Protein AF-A0A7K1FWX5-F1 (afdb_monomer_lite)

Sequence (328 aa):
MKTIYKTIYMLTLTTIFSQNTSAQTPVVKGIEHIGITVPDMKTALPFFKDILGFTPVTEIGPFELDDAWREKYKIHSGAQVEKIISLRAGDGANIELFEYKSPKGNKEVPYGDDLGWNHTAFYTDDINNSVKYLKSKGITVLSDPNISTAGPTAGESWVYFLAPWGAQFELVSYPNGKAYEKENPKTKLWSPKLAGESFAITSATKVMATTEVEKLLQLHLATWGEKNVEKRTKNFKLIYTEDVNIVDPFFILNGTADLNPFIDDLQKKHPGFKFSLAKPIETHNNIARLFWQFGPESKPDTITGQDVFAIENNKIKSLYIFIDGLKK

Foldseek 3Di:
DDDDDDDDDDDDDPPDPPPPPPPPPPPDPDAAEAEDEDQDCVQVVCCCCVLQPKAWDDKDDFDADDPVRCVVVVNDPPKTWHMWIWIHRFQDHIYIYTYIDHPDDDLDQDDPPDPPQDAEEDEDADPQVSVVSCVVVVWAWPDPWDAQCDDQFHQKIKTWTARPSGRIYMYIHRLPDTNVVVVVDPDDDDDCNCRVVPPDLDPPFPKDDPVLVQVLVVLVQVLLQDPDLVVNVVNLVQAADQQAWEADPVDIDGGCPCVSVVSNVVCVVAPQKGKDFPDDWDDDSQKIKTKIFIHHPVCRNPKIWMKIFRDGPSHTRYIYIGTPPDDD

Radius of gyration: 31.42 Å; chains: 1; bounding box: 60×113×79 Å

pLDDT: mean 89.47, std 16.32, range [30.62, 98.75]

Structure (mmCIF, N/CA/C/O backbone):
data_AF-A0A7K1FWX5-F1
#
_entry.id   AF-A0A7K1FWX5-F1
#
loop_
_atom_site.group_PDB
_atom_site.id
_atom_site.type_symbol
_atom_site.label_atom_id
_atom_site.label_alt_id
_atom_site.label_comp_id
_atom_site.label_asym_id
_atom_site.label_entity_id
_atom_site.label_seq_id
_atom_site.pdbx_PDB_ins_code
_atom_site.Cartn_x
_atom_site.Cartn_y
_atom_site.Cartn_z
_atom_site.occupancy
_atom_site.B_iso_or_equiv
_atom_site.auth_seq_id
_atom_site.auth_comp_id
_atom_site.auth_asym_id
_atom_site.auth_atom_id
_atom_site.pdbx_PDB_model_num
ATOM 1 N N . MET A 1 1 ? -4.957 95.197 2.044 1.00 33.69 1 MET A N 1
ATOM 2 C CA . MET A 1 1 ? -6.310 94.605 1.943 1.00 33.69 1 MET A CA 1
ATOM 3 C C . MET A 1 1 ? -6.160 93.092 1.856 1.00 33.69 1 MET A C 1
ATOM 5 O O . MET A 1 1 ? -5.423 92.684 0.979 1.00 33.69 1 MET A O 1
ATOM 9 N N . LYS A 1 2 ? -6.810 92.335 2.768 1.00 33.25 2 LYS A N 1
ATOM 10 C CA . LYS A 1 2 ? -7.435 90.996 2.577 1.00 33.25 2 LYS A CA 1
ATOM 11 C C . LYS A 1 2 ? -6.622 89.938 1.772 1.00 33.25 2 LYS A C 1
ATOM 13 O O . LYS A 1 2 ? -6.363 90.160 0.606 1.00 33.25 2 LYS A O 1
ATOM 18 N N . THR A 1 3 ? -6.236 88.743 2.242 1.00 34.22 3 THR A N 1
ATOM 19 C CA . THR A 1 3 ? -6.970 87.733 3.033 1.00 34.22 3 THR A CA 1
ATOM 20 C C . THR A 1 3 ? -6.084 86.474 3.223 1.00 34.22 3 THR A C 1
ATOM 22 O O . THR A 1 3 ? -5.472 86.023 2.266 1.00 34.22 3 THR A O 1
ATOM 25 N N . ILE A 1 4 ? -6.018 85.959 4.462 1.00 43.38 4 ILE A N 1
ATOM 26 C CA . ILE A 1 4 ? -6.138 84.554 4.950 1.00 43.38 4 ILE A CA 1
ATOM 27 C C . ILE A 1 4 ? -5.855 83.413 3.947 1.00 43.38 4 ILE A C 1
ATOM 29 O O . ILE A 1 4 ? -6.526 83.389 2.934 1.00 43.38 4 ILE A O 1
ATOM 33 N N . TYR A 1 5 ? -5.047 82.395 4.313 1.00 31.73 5 TYR A N 1
ATOM 34 C CA . TYR A 1 5 ? -5.454 80.966 4.292 1.00 31.73 5 TYR A CA 1
ATOM 35 C C . TYR A 1 5 ? -4.601 80.084 5.227 1.00 31.73 5 TYR A C 1
ATOM 37 O O . TYR A 1 5 ? -3.377 80.157 5.264 1.00 31.73 5 TYR A O 1
ATOM 45 N N . LYS A 1 6 ? -5.327 79.276 6.013 1.00 36.06 6 LYS A N 1
ATOM 46 C CA . LYS A 1 6 ? -4.891 78.245 6.964 1.00 36.06 6 LYS A CA 1
ATOM 47 C C . LYS A 1 6 ? -4.256 77.052 6.241 1.00 36.06 6 LYS A C 1
ATOM 49 O O . LYS A 1 6 ? -4.833 76.542 5.287 1.00 36.06 6 LYS A O 1
ATOM 54 N N . THR A 1 7 ? -3.162 76.539 6.791 1.00 33.81 7 THR A N 1
ATOM 55 C CA . THR A 1 7 ? -2.582 75.236 6.446 1.00 33.81 7 THR A CA 1
ATOM 56 C C . THR A 1 7 ? -3.396 74.114 7.099 1.00 33.81 7 THR A C 1
ATOM 58 O O . THR A 1 7 ? -3.482 74.046 8.323 1.00 33.81 7 THR A O 1
ATOM 61 N N . ILE A 1 8 ? -3.980 73.225 6.294 1.00 34.16 8 ILE A N 1
ATOM 62 C CA . ILE A 1 8 ? -4.505 71.920 6.720 1.00 34.16 8 ILE A CA 1
ATOM 63 C C . ILE A 1 8 ? -3.737 70.868 5.919 1.00 34.16 8 ILE A C 1
ATOM 65 O O . ILE A 1 8 ? -3.819 70.839 4.694 1.00 34.16 8 ILE A O 1
ATOM 69 N N . TYR A 1 9 ? -2.969 70.027 6.611 1.00 33.09 9 TYR A N 1
ATOM 70 C CA . TYR A 1 9 ? -2.368 68.827 6.032 1.00 33.09 9 TYR A CA 1
ATOM 71 C C . TYR A 1 9 ? -3.466 67.772 5.863 1.00 33.09 9 TYR A C 1
ATOM 73 O O . TYR A 1 9 ? -3.998 67.267 6.850 1.00 33.09 9 TYR A O 1
ATOM 81 N N . MET A 1 10 ? -3.812 67.445 4.618 1.00 31.19 10 MET A N 1
ATOM 82 C CA . MET A 1 10 ? -4.669 66.310 4.284 1.00 31.19 10 MET A CA 1
ATOM 83 C C . MET A 1 10 ? -3.763 65.160 3.836 1.00 31.19 10 MET A C 1
ATOM 85 O O . MET A 1 10 ? -3.221 65.172 2.734 1.00 31.19 10 MET A O 1
ATOM 89 N N . LEU A 1 11 ? -3.549 64.199 4.734 1.00 30.62 11 LEU A N 1
ATOM 90 C CA . LEU A 1 11 ? -2.829 62.962 4.453 1.00 30.62 11 LEU A CA 1
ATOM 91 C C . LEU A 1 11 ? -3.766 62.047 3.643 1.00 30.62 11 LEU A C 1
ATOM 93 O O . LEU A 1 11 ? -4.709 61.480 4.193 1.00 30.62 11 LEU A O 1
ATOM 97 N N . THR A 1 12 ? -3.556 61.929 2.334 1.00 37.53 12 THR A N 1
ATOM 98 C CA . THR A 1 12 ? -4.250 60.935 1.507 1.00 37.53 12 THR A CA 1
ATOM 99 C C . THR A 1 12 ? -3.578 59.579 1.692 1.00 37.53 12 THR A C 1
ATOM 101 O O . THR A 1 12 ? -2.492 59.321 1.181 1.00 37.53 12 THR A O 1
ATOM 104 N N . LEU A 1 13 ? -4.224 58.709 2.468 1.00 35.81 13 LEU A N 1
ATOM 105 C CA . LEU A 1 13 ? -3.837 57.313 2.619 1.00 35.81 13 LEU A CA 1
ATOM 106 C C . LEU A 1 13 ? -4.262 56.554 1.352 1.00 35.81 13 LEU A C 1
ATOM 108 O O . LEU A 1 13 ? -5.422 56.177 1.202 1.00 35.81 13 LEU A O 1
ATOM 112 N N . THR A 1 14 ? -3.339 56.368 0.412 1.00 42.59 14 THR A N 1
ATOM 113 C CA . THR A 1 14 ? -3.568 55.544 -0.780 1.00 42.59 14 THR A CA 1
ATOM 114 C C . THR A 1 14 ? -3.498 54.072 -0.375 1.00 42.59 14 THR A C 1
ATOM 116 O O . THR A 1 14 ? -2.416 53.505 -0.229 1.00 42.59 14 THR A O 1
ATOM 119 N N . THR A 1 15 ? -4.644 53.433 -0.154 1.00 46.03 15 THR A N 1
ATOM 120 C CA . THR A 1 15 ? -4.731 51.978 -0.004 1.00 46.03 15 THR A CA 1
ATOM 121 C C . THR A 1 15 ? -4.465 51.317 -1.354 1.00 46.03 15 THR A C 1
ATOM 123 O O . THR A 1 15 ? -5.334 51.236 -2.219 1.00 46.03 15 THR A O 1
ATOM 126 N N . ILE A 1 16 ? -3.236 50.841 -1.547 1.00 52.22 16 ILE A N 1
ATOM 127 C CA . ILE A 1 16 ? -2.896 49.937 -2.644 1.00 52.22 16 ILE A CA 1
ATOM 128 C C . ILE A 1 16 ? -3.531 48.583 -2.306 1.00 52.22 16 ILE A C 1
ATOM 130 O O . ILE A 1 16 ? -3.030 47.848 -1.457 1.00 52.22 16 ILE A O 1
ATOM 134 N N . PHE A 1 17 ? -4.652 48.248 -2.946 1.00 50.41 17 PHE A N 1
ATOM 135 C CA . PHE A 1 17 ? -5.112 46.864 -2.991 1.00 50.41 17 PHE A CA 1
ATOM 136 C C . PHE A 1 17 ? -4.129 46.082 -3.866 1.00 50.41 17 PHE A C 1
ATOM 138 O O . PHE A 1 17 ? -4.237 46.096 -5.091 1.00 50.41 17 PHE A O 1
ATOM 145 N N . SER A 1 18 ? -3.166 45.396 -3.246 1.00 51.00 18 SER A N 1
ATOM 146 C CA . SER A 1 18 ? -2.470 44.298 -3.916 1.00 51.00 18 SER A CA 1
ATOM 147 C C . SER A 1 18 ? -3.507 43.226 -4.222 1.00 51.00 18 SER A C 1
ATOM 149 O O . SER A 1 18 ? -3.881 42.437 -3.355 1.00 51.00 18 SER A O 1
ATOM 151 N N . GLN A 1 19 ? -4.004 43.203 -5.458 1.00 50.53 19 GLN A N 1
ATOM 152 C CA . GLN A 1 19 ? -4.610 41.995 -5.987 1.00 50.53 19 GLN A CA 1
ATOM 153 C C . GLN A 1 19 ? -3.490 40.960 -6.046 1.00 50.53 19 GLN A C 1
ATOM 155 O O . GLN A 1 19 ? -2.654 40.983 -6.945 1.00 50.53 19 GLN A O 1
ATOM 160 N N . ASN A 1 20 ? -3.445 40.079 -5.048 1.00 49.91 20 ASN A N 1
ATOM 161 C CA . ASN A 1 20 ? -2.694 38.840 -5.143 1.00 49.91 20 ASN A CA 1
ATOM 162 C C . ASN A 1 20 ? -3.330 38.034 -6.277 1.00 49.91 20 ASN A C 1
ATOM 164 O O . ASN A 1 20 ? -4.231 37.228 -6.053 1.00 49.91 20 ASN A O 1
ATOM 168 N N . THR A 1 21 ? -2.882 38.262 -7.509 1.00 54.28 21 THR A N 1
ATOM 169 C CA . THR A 1 21 ? -3.052 37.305 -8.593 1.00 54.28 21 THR A CA 1
ATOM 170 C C . THR A 1 21 ? -2.218 36.091 -8.210 1.00 54.28 21 THR A C 1
ATOM 172 O O . THR A 1 21 ? -1.056 35.971 -8.593 1.00 54.28 21 THR A O 1
ATOM 175 N N . SER A 1 22 ? -2.782 35.213 -7.377 1.00 60.91 22 SER A N 1
ATOM 176 C CA . SER A 1 22 ? -2.262 33.862 -7.237 1.00 60.91 22 SER A CA 1
ATOM 177 C C . SER A 1 22 ? -2.296 33.276 -8.636 1.00 60.91 22 SER A C 1
ATOM 179 O O . SER A 1 22 ? -3.379 33.086 -9.192 1.00 60.91 22 SER A O 1
ATOM 181 N N . ALA A 1 23 ? -1.123 33.046 -9.222 1.00 58.19 23 ALA A N 1
ATOM 182 C CA . ALA A 1 23 ? -1.024 32.285 -10.452 1.00 58.19 23 ALA A CA 1
ATOM 183 C C . ALA A 1 23 ? -1.851 31.005 -10.273 1.00 58.19 23 ALA A C 1
ATOM 185 O O . ALA A 1 23 ? -1.761 30.338 -9.238 1.00 58.19 23 ALA A O 1
ATOM 186 N N . GLN A 1 24 ? -2.725 30.730 -11.237 1.00 68.00 24 GLN A N 1
ATOM 187 C CA . GLN A 1 24 ? -3.582 29.558 -11.224 1.00 68.00 24 GLN A CA 1
ATOM 188 C C . GLN A 1 24 ? -2.663 28.347 -11.401 1.00 68.00 24 GLN A C 1
ATOM 190 O O . GLN A 1 24 ? -2.254 28.013 -12.511 1.00 68.00 24 GLN A O 1
ATOM 195 N N . THR A 1 25 ? -2.225 27.757 -10.293 1.00 73.62 25 THR A N 1
ATOM 196 C CA . THR A 1 25 ? -1.421 26.544 -10.338 1.00 73.62 25 THR A CA 1
ATOM 197 C C . THR A 1 25 ? -2.297 25.418 -10.876 1.00 73.62 25 THR A C 1
ATOM 199 O O . THR A 1 25 ? -3.489 25.355 -10.550 1.00 73.62 25 THR A O 1
ATOM 202 N N . PRO A 1 26 ? -1.752 24.524 -11.720 1.00 77.00 26 PRO A N 1
ATOM 203 C CA . PRO A 1 26 ? -2.491 23.334 -12.098 1.00 77.00 26 PRO A CA 1
ATOM 204 C C . PRO A 1 26 ? -2.895 22.595 -10.820 1.00 77.00 26 PRO A C 1
ATOM 206 O O . PRO A 1 26 ? -2.073 22.375 -9.927 1.00 77.00 26 PRO A O 1
ATOM 209 N N . VAL A 1 27 ? -4.175 22.231 -10.712 1.00 87.88 27 VAL A N 1
ATOM 210 C CA . VAL A 1 27 ? -4.681 21.457 -9.574 1.00 87.88 27 VAL A CA 1
ATOM 211 C C . VAL A 1 27 ? -4.245 20.003 -9.761 1.00 87.88 27 VAL A C 1
ATOM 213 O O . VAL A 1 27 ? -5.007 19.165 -10.239 1.00 87.88 27 VAL A O 1
ATOM 216 N N . VAL A 1 28 ? -2.991 19.711 -9.415 1.00 89.12 28 VAL A N 1
ATOM 217 C CA . VAL A 1 28 ? -2.420 18.360 -9.461 1.00 89.12 28 VAL A CA 1
ATOM 218 C C . VAL A 1 28 ? -2.988 17.532 -8.309 1.00 89.12 28 VAL A C 1
ATOM 220 O O . VAL A 1 28 ? -2.965 17.960 -7.155 1.00 89.12 28 VAL A O 1
ATOM 223 N N . LYS A 1 29 ? -3.523 16.346 -8.624 1.00 89.00 29 LYS A N 1
ATOM 224 C CA . LYS A 1 29 ? -4.136 15.432 -7.643 1.00 89.00 29 LYS A CA 1
ATOM 225 C C . LYS A 1 29 ? -3.201 14.322 -7.160 1.00 89.00 29 LYS A C 1
ATOM 227 O O . LYS A 1 29 ? -3.447 13.762 -6.099 1.00 89.00 29 LYS A O 1
ATOM 232 N N . GLY A 1 30 ? -2.146 14.023 -7.913 1.00 90.44 30 GLY A N 1
ATOM 233 C CA . GLY A 1 30 ? -1.188 12.965 -7.606 1.00 90.44 30 GLY A CA 1
ATOM 234 C C . GLY A 1 30 ? -0.405 12.542 -8.845 1.00 90.44 30 GLY A C 1
ATOM 235 O O . GLY A 1 30 ? -0.562 13.137 -9.913 1.00 90.44 30 GLY A O 1
ATOM 236 N N . ILE A 1 31 ? 0.425 11.514 -8.685 1.00 93.06 31 ILE A N 1
ATOM 237 C CA . ILE A 1 31 ? 1.087 10.824 -9.797 1.00 93.06 31 ILE A CA 1
ATOM 238 C C . ILE A 1 31 ? 0.068 9.869 -10.421 1.00 93.06 31 ILE A C 1
ATOM 240 O O . ILE A 1 31 ? -0.531 9.070 -9.706 1.00 93.06 31 ILE A O 1
ATOM 244 N N . GLU A 1 32 ? -0.134 9.959 -11.735 1.00 94.25 32 GLU A N 1
ATOM 245 C CA . GLU A 1 32 ? -1.035 9.054 -12.459 1.00 94.25 32 GLU A CA 1
ATOM 246 C C . GLU A 1 32 ? -0.268 7.836 -12.991 1.00 94.25 32 GLU A C 1
ATOM 248 O O . GLU A 1 32 ? -0.589 6.701 -12.636 1.00 94.25 32 GLU A O 1
ATOM 253 N N . HIS A 1 33 ? 0.818 8.070 -13.730 1.00 96.69 33 HIS A N 1
ATOM 254 C CA . HIS A 1 33 ? 1.710 7.020 -14.210 1.00 96.69 33 HIS A CA 1
ATOM 255 C C . HIS A 1 33 ? 3.178 7.461 -14.249 1.00 96.69 33 HIS A C 1
ATOM 257 O O . HIS A 1 33 ? 3.496 8.650 -14.166 1.00 96.69 33 HIS A O 1
ATOM 263 N N . ILE A 1 34 ? 4.069 6.482 -14.417 1.00 96.69 34 ILE A N 1
ATOM 264 C CA . ILE A 1 34 ? 5.481 6.671 -14.763 1.00 96.69 34 ILE A CA 1
ATOM 265 C C . ILE A 1 34 ? 5.740 5.983 -16.106 1.00 96.69 34 ILE A C 1
ATOM 267 O O . ILE A 1 34 ? 5.523 4.778 -16.238 1.00 96.69 34 ILE A O 1
ATOM 271 N N . GLY A 1 35 ? 6.197 6.752 -17.096 1.00 96.88 35 GLY A N 1
ATOM 272 C CA . GLY A 1 35 ? 6.566 6.245 -18.419 1.00 96.88 35 GLY A CA 1
ATOM 273 C C . GLY A 1 35 ? 8.007 5.732 -18.458 1.00 96.88 35 GLY A C 1
ATOM 274 O O . GLY A 1 35 ? 8.924 6.429 -18.025 1.00 96.88 35 GLY A O 1
ATOM 275 N N . ILE A 1 36 ? 8.221 4.529 -18.993 1.00 96.62 36 ILE A N 1
ATOM 276 C CA . ILE A 1 36 ? 9.526 3.865 -19.068 1.00 96.62 36 ILE A CA 1
ATOM 277 C C . ILE A 1 36 ? 9.752 3.345 -20.488 1.00 96.62 36 ILE A C 1
ATOM 279 O O . ILE A 1 36 ? 9.006 2.503 -20.985 1.00 96.62 36 ILE A O 1
ATOM 283 N N . THR A 1 37 ? 10.824 3.805 -21.133 1.00 95.88 37 THR A N 1
ATOM 284 C CA . THR A 1 37 ? 11.279 3.210 -22.398 1.00 95.88 37 THR A CA 1
ATOM 285 C C . THR A 1 37 ? 12.013 1.902 -22.115 1.00 95.88 37 THR A C 1
ATOM 287 O O . THR A 1 37 ? 12.921 1.860 -21.285 1.00 95.88 37 THR A O 1
ATOM 290 N N . VAL A 1 38 ? 11.631 0.837 -22.816 1.00 96.69 38 VAL A N 1
ATOM 291 C CA . VAL A 1 38 ? 12.166 -0.520 -22.646 1.00 96.69 38 VAL A CA 1
ATOM 292 C C . VAL A 1 38 ? 12.812 -1.015 -23.945 1.00 96.69 38 VAL A C 1
ATOM 294 O O . VAL A 1 38 ? 12.497 -0.497 -25.020 1.00 96.69 38 VAL A O 1
ATOM 297 N N . PRO A 1 39 ? 13.742 -1.989 -23.892 1.00 95.50 39 PRO A N 1
ATOM 298 C CA . PRO A 1 39 ? 14.369 -2.503 -25.109 1.00 95.50 39 PRO A CA 1
ATOM 299 C C . PRO A 1 39 ? 13.370 -3.203 -26.032 1.00 95.50 39 PRO A C 1
ATOM 301 O O . PRO A 1 39 ? 13.443 -2.979 -27.239 1.00 95.50 39 PRO A O 1
ATOM 304 N N . ASP A 1 40 ? 12.481 -4.014 -25.447 1.00 96.19 40 ASP A N 1
ATOM 305 C CA . ASP A 1 40 ? 11.425 -4.779 -26.104 1.00 96.19 40 ASP A CA 1
ATOM 306 C C . ASP A 1 40 ? 10.392 -5.285 -25.073 1.00 96.19 40 ASP A C 1
ATOM 308 O O . ASP A 1 40 ? 10.724 -5.554 -23.910 1.00 96.19 40 ASP A O 1
ATOM 312 N N . MET A 1 41 ? 9.130 -5.448 -25.482 1.00 97.94 41 MET A N 1
ATOM 313 C CA . MET A 1 41 ? 8.055 -5.938 -24.608 1.00 97.94 41 MET A CA 1
ATOM 314 C C . MET A 1 41 ? 8.190 -7.423 -24.279 1.00 97.94 41 MET A C 1
ATOM 316 O O . MET A 1 41 ? 7.674 -7.864 -23.252 1.00 97.94 41 MET A O 1
ATOM 320 N N . LYS A 1 42 ? 8.903 -8.203 -25.103 1.00 97.50 42 LYS A N 1
ATOM 321 C CA . LYS A 1 42 ? 9.152 -9.629 -24.842 1.00 97.50 42 LYS A CA 1
ATOM 322 C C . LYS A 1 42 ? 9.978 -9.825 -23.565 1.00 97.50 42 LYS A C 1
ATOM 324 O O . LYS A 1 42 ? 9.762 -10.802 -22.854 1.00 97.50 42 LYS A O 1
ATOM 329 N N . THR A 1 43 ? 10.873 -8.893 -23.262 1.00 97.25 43 THR A N 1
ATOM 330 C CA . THR A 1 43 ? 11.708 -8.878 -22.058 1.00 97.25 43 THR A CA 1
ATOM 331 C C . THR A 1 43 ? 11.040 -8.103 -20.924 1.00 97.25 43 THR A C 1
ATOM 333 O O . THR A 1 43 ? 11.030 -8.564 -19.782 1.00 97.25 43 THR A O 1
ATOM 336 N N . ALA A 1 44 ? 10.461 -6.936 -21.217 1.00 98.31 44 ALA A N 1
ATOM 337 C CA . ALA A 1 44 ? 9.928 -6.055 -20.183 1.00 98.31 44 ALA A CA 1
ATOM 338 C C . ALA A 1 44 ? 8.622 -6.553 -19.560 1.00 98.31 44 ALA A C 1
ATOM 340 O O . ALA A 1 44 ? 8.461 -6.488 -18.339 1.00 98.31 44 ALA A O 1
ATOM 341 N N . LEU A 1 45 ? 7.695 -7.074 -20.368 1.00 98.31 45 LEU A N 1
ATOM 342 C CA . LEU A 1 45 ? 6.376 -7.456 -19.875 1.00 98.31 45 LEU A CA 1
ATOM 343 C C . LEU A 1 45 ? 6.445 -8.594 -18.841 1.00 98.31 45 LEU A C 1
ATOM 345 O O . LEU A 1 45 ? 5.841 -8.427 -17.782 1.00 98.31 45 LEU A O 1
ATOM 349 N N . PRO A 1 46 ? 7.209 -9.691 -19.047 1.00 98.50 46 PRO A N 1
ATOM 350 C CA . PRO A 1 46 ? 7.368 -10.722 -18.019 1.00 98.50 46 PRO A CA 1
ATOM 351 C C . PRO A 1 46 ? 8.024 -10.207 -16.734 1.00 98.50 46 PRO A C 1
ATOM 353 O O . PRO A 1 46 ? 7.669 -10.640 -15.642 1.00 98.50 46 PRO A O 1
ATOM 356 N N . PHE A 1 47 ? 8.951 -9.248 -16.831 1.00 98.69 47 PHE A N 1
ATOM 357 C CA . PHE A 1 47 ? 9.567 -8.650 -15.646 1.00 98.69 47 PHE A CA 1
ATOM 358 C C . PHE A 1 47 ? 8.536 -7.909 -14.783 1.00 98.69 47 PHE A C 1
ATOM 360 O O . PHE A 1 47 ? 8.397 -8.198 -13.595 1.00 98.69 47 PHE A O 1
ATOM 367 N N . PHE A 1 48 ? 7.752 -7.003 -15.364 1.00 98.50 48 PHE A N 1
ATOM 368 C CA . PHE A 1 48 ? 6.752 -6.274 -14.580 1.00 98.50 48 PHE A CA 1
ATOM 369 C C . PHE A 1 48 ? 5.574 -7.157 -14.157 1.00 98.50 48 PHE A C 1
ATOM 371 O O . PHE A 1 48 ? 5.121 -7.079 -13.018 1.00 98.50 48 PHE A O 1
ATOM 378 N N . LYS A 1 49 ? 5.087 -8.022 -15.048 1.00 98.00 49 LYS A N 1
ATOM 379 C CA . LYS A 1 49 ? 3.912 -8.854 -14.788 1.00 98.00 49 LYS A CA 1
ATOM 380 C C . LYS A 1 49 ? 4.222 -10.046 -13.891 1.00 98.00 49 LYS A C 1
ATOM 382 O O . LYS A 1 49 ? 3.581 -10.225 -12.863 1.00 98.00 49 LYS A O 1
ATOM 387 N N . ASP A 1 50 ? 5.185 -10.874 -14.279 1.00 97.38 50 ASP A N 1
ATOM 388 C CA . ASP A 1 50 ? 5.379 -12.187 -13.663 1.00 97.38 50 ASP A CA 1
ATOM 389 C C . ASP A 1 50 ? 6.351 -12.127 -12.475 1.00 97.38 50 ASP A C 1
ATOM 391 O O . ASP A 1 50 ? 6.247 -12.937 -11.552 1.00 97.38 50 ASP A O 1
ATOM 395 N N . ILE A 1 51 ? 7.288 -11.167 -12.466 1.00 97.88 51 ILE A N 1
ATOM 396 C CA . ILE A 1 51 ? 8.201 -10.963 -11.332 1.00 97.88 51 ILE A CA 1
ATOM 397 C C . ILE A 1 51 ? 7.618 -9.952 -10.344 1.00 97.88 51 ILE A C 1
ATOM 399 O O . ILE A 1 51 ? 7.516 -10.279 -9.166 1.00 97.88 51 ILE A O 1
ATOM 403 N N . LEU A 1 52 ? 7.220 -8.759 -10.793 1.00 96.69 52 LEU A N 1
ATOM 404 C CA . LEU A 1 52 ? 6.713 -7.708 -9.895 1.00 96.69 52 LEU A CA 1
ATOM 405 C C . LEU A 1 52 ? 5.196 -7.770 -9.639 1.00 96.69 52 LEU A C 1
ATOM 407 O O . LEU A 1 52 ? 4.697 -7.048 -8.780 1.00 96.69 52 LEU A O 1
ATOM 411 N N . GLY A 1 53 ? 4.462 -8.647 -10.332 1.00 95.31 53 GLY A N 1
ATOM 412 C CA . GLY A 1 53 ? 3.035 -8.875 -10.084 1.00 95.31 53 GLY A CA 1
ATOM 413 C C . GLY A 1 53 ? 2.105 -7.801 -10.656 1.00 95.31 53 GLY A C 1
ATOM 414 O O . GLY A 1 53 ? 0.963 -7.684 -10.215 1.00 95.31 53 GLY A O 1
ATOM 415 N N . PHE A 1 54 ? 2.568 -6.980 -11.602 1.00 96.88 54 PHE A N 1
ATOM 416 C CA . PHE A 1 54 ? 1.753 -5.905 -12.171 1.00 96.88 54 PHE A CA 1
ATOM 417 C C . PHE A 1 54 ? 0.751 -6.446 -13.192 1.00 96.88 54 PHE A C 1
ATOM 419 O O . PHE A 1 54 ? 0.986 -7.451 -13.862 1.00 96.88 54 PHE A O 1
ATOM 426 N N . THR A 1 55 ? -0.380 -5.759 -13.341 1.00 96.69 55 THR A N 1
ATOM 427 C CA . THR A 1 55 ? -1.454 -6.184 -14.250 1.00 96.69 55 THR A CA 1
ATOM 428 C C . THR A 1 55 ? -1.461 -5.314 -15.505 1.00 96.69 55 THR A C 1
ATOM 430 O O . THR A 1 55 ? -1.745 -4.124 -15.389 1.00 96.69 55 THR A O 1
ATOM 433 N N . PRO A 1 56 ? -1.178 -5.852 -16.704 1.00 97.56 56 PRO A N 1
ATOM 434 C CA . PRO A 1 56 ? -1.358 -5.119 -17.957 1.00 97.56 56 PRO A CA 1
ATOM 435 C C . PRO A 1 56 ? -2.836 -4.769 -18.173 1.00 97.56 56 PRO A C 1
ATOM 437 O O . PRO A 1 56 ? -3.699 -5.618 -17.954 1.00 97.56 56 PRO A O 1
ATOM 440 N N . VAL A 1 57 ? -3.129 -3.537 -18.596 1.00 97.69 57 VAL A N 1
ATOM 441 C CA . VAL A 1 57 ? -4.505 -3.019 -18.721 1.00 97.69 57 VAL A CA 1
ATOM 442 C C . VAL A 1 57 ? -4.834 -2.611 -20.153 1.00 97.69 57 VAL A C 1
ATOM 444 O O . VAL A 1 57 ? -5.888 -2.978 -20.668 1.00 97.69 57 VAL A O 1
ATOM 447 N N . THR A 1 58 ? -3.949 -1.859 -20.801 1.00 97.62 58 THR A N 1
ATOM 448 C CA . THR A 1 58 ? -4.142 -1.367 -22.171 1.00 97.62 58 THR A CA 1
ATOM 449 C C . THR A 1 58 ? -2.932 -1.699 -23.030 1.00 97.62 58 THR A C 1
ATOM 451 O O . THR A 1 58 ? -1.821 -1.862 -22.527 1.00 97.62 58 THR A O 1
ATOM 454 N N . GLU A 1 59 ? -3.159 -1.785 -24.337 1.00 97.81 59 GLU A N 1
ATOM 455 C CA . GLU A 1 59 ? -2.117 -1.990 -25.336 1.00 97.81 59 GLU A CA 1
ATOM 456 C C . GLU A 1 59 ? -2.419 -1.128 -26.567 1.00 97.81 59 GLU A C 1
ATOM 458 O O . GLU A 1 59 ? -3.554 -1.100 -27.047 1.00 97.81 59 GLU A O 1
ATOM 463 N N . ILE A 1 60 ? -1.407 -0.417 -27.066 1.00 96.81 60 ILE A N 1
ATOM 464 C CA . ILE A 1 60 ? -1.483 0.433 -28.261 1.00 96.81 60 ILE A CA 1
ATOM 465 C C . ILE A 1 60 ? -0.242 0.173 -29.124 1.00 96.81 60 ILE A C 1
ATOM 467 O O . ILE A 1 60 ? 0.863 0.094 -28.595 1.00 96.81 60 ILE A O 1
ATOM 471 N N . GLY A 1 61 ? -0.404 0.079 -30.445 1.00 94.00 61 GLY A N 1
ATOM 472 C CA . GLY A 1 61 ? 0.704 -0.083 -31.395 1.00 94.00 61 GLY A CA 1
ATOM 473 C C . GLY A 1 61 ? 0.521 -1.249 -32.372 1.00 94.00 61 GLY A C 1
ATOM 474 O O . GLY A 1 61 ? -0.372 -2.077 -32.178 1.00 94.00 61 GLY A O 1
ATOM 475 N N . PRO A 1 62 ? 1.348 -1.317 -33.429 1.00 96.31 62 PRO A N 1
ATOM 476 C CA . PRO A 1 62 ? 2.362 -0.327 -33.807 1.00 96.31 62 PRO A CA 1
ATOM 477 C C . PRO A 1 62 ? 1.747 0.903 -34.493 1.00 96.31 62 PRO A C 1
ATOM 479 O O . PRO A 1 62 ? 0.681 0.815 -35.104 1.00 96.31 62 PRO A O 1
ATOM 482 N N . PHE A 1 63 ? 2.417 2.054 -34.411 1.00 96.06 63 PHE A N 1
ATOM 483 C CA . PHE A 1 63 ? 2.058 3.240 -35.195 1.00 96.06 63 PHE A CA 1
ATOM 484 C C . PHE A 1 63 ? 3.262 4.145 -35.477 1.00 96.06 63 PHE A C 1
ATOM 486 O O . PHE A 1 63 ? 4.231 4.215 -34.716 1.00 96.06 63 PHE A O 1
ATOM 493 N N . GLU A 1 64 ? 3.169 4.867 -36.591 1.00 94.56 64 GLU A N 1
ATOM 494 C CA . GLU A 1 64 ? 4.162 5.854 -37.000 1.00 94.56 64 GLU A CA 1
ATOM 495 C C . GLU A 1 64 ? 3.920 7.199 -36.316 1.00 94.56 64 GLU A C 1
ATOM 497 O O . GLU A 1 64 ? 2.782 7.625 -36.111 1.00 94.56 64 GLU A O 1
ATOM 502 N N . LEU A 1 65 ? 5.012 7.894 -36.015 1.00 92.44 65 LEU A N 1
ATOM 503 C CA . LEU A 1 65 ? 4.983 9.304 -35.640 1.00 92.44 65 LEU A CA 1
ATOM 504 C C . LEU A 1 65 ? 5.238 10.147 -36.895 1.00 92.44 65 LEU A C 1
ATOM 506 O O . LEU A 1 65 ? 5.986 9.730 -37.781 1.00 92.44 65 LEU A O 1
ATOM 510 N N . ASP A 1 66 ? 4.649 11.333 -36.998 1.00 95.12 66 ASP A N 1
ATOM 511 C CA . ASP A 1 66 ? 5.075 12.288 -38.023 1.00 95.12 66 ASP A CA 1
ATOM 512 C C . ASP A 1 66 ? 6.383 12.996 -37.609 1.00 95.12 66 ASP A C 1
ATOM 514 O O . ASP A 1 66 ? 6.811 12.948 -36.449 1.00 95.12 66 ASP A O 1
ATOM 518 N N . ASP A 1 67 ? 7.063 13.623 -38.574 1.00 95.12 67 ASP A N 1
ATOM 519 C CA . ASP A 1 67 ? 8.352 14.281 -38.326 1.00 95.12 67 ASP A CA 1
ATOM 520 C C . ASP A 1 67 ? 8.242 15.462 -37.356 1.00 95.12 67 ASP A C 1
ATOM 522 O O . ASP A 1 67 ? 9.131 15.644 -36.522 1.00 95.12 67 ASP A O 1
ATOM 526 N N . ALA A 1 68 ? 7.142 16.220 -37.407 1.00 96.19 68 ALA A N 1
ATOM 527 C CA . ALA A 1 68 ? 6.929 17.359 -36.521 1.00 96.19 68 ALA A CA 1
ATOM 528 C C . ALA A 1 68 ? 6.733 16.903 -35.067 1.00 96.19 68 ALA A C 1
ATOM 530 O O . ALA A 1 68 ? 7.240 17.535 -34.138 1.00 96.19 68 ALA A O 1
ATOM 531 N N . TRP A 1 69 ? 6.049 15.777 -34.852 1.00 94.94 69 TRP A N 1
ATOM 532 C CA . TRP A 1 69 ? 5.911 15.148 -33.544 1.00 94.94 69 TRP A CA 1
ATOM 533 C C . TRP A 1 69 ? 7.262 14.670 -33.018 1.00 94.94 69 TRP A C 1
ATOM 535 O O . TRP A 1 69 ? 7.625 14.972 -31.879 1.00 94.94 69 TRP A O 1
ATOM 545 N N . ARG A 1 70 ? 8.042 13.968 -33.850 1.00 95.56 70 ARG A N 1
ATOM 546 C CA . ARG A 1 70 ? 9.385 13.518 -33.467 1.00 95.56 70 ARG A CA 1
ATOM 547 C C . ARG A 1 70 ? 10.274 14.682 -33.047 1.00 95.56 70 ARG A C 1
ATOM 549 O O . ARG A 1 70 ? 10.887 14.618 -31.984 1.00 95.56 70 ARG A O 1
ATOM 556 N N . GLU A 1 71 ? 10.297 15.757 -33.829 1.00 96.00 71 GLU A N 1
ATOM 557 C CA . GLU A 1 71 ? 11.059 16.964 -33.509 1.00 96.00 71 GLU A CA 1
ATOM 558 C C . GLU A 1 71 ? 10.588 17.595 -32.191 1.00 96.00 71 GLU A C 1
ATOM 560 O O . GLU A 1 71 ? 11.394 17.816 -31.282 1.00 96.00 71 GLU A O 1
ATOM 565 N N . LYS A 1 72 ? 9.274 17.805 -32.042 1.00 96.62 72 LYS A N 1
ATOM 566 C CA . LYS A 1 72 ? 8.668 18.429 -30.858 1.00 96.62 72 LYS A CA 1
ATOM 567 C C . LYS A 1 72 ? 8.995 17.686 -29.562 1.00 96.62 72 LYS A C 1
ATOM 569 O O . LYS A 1 72 ? 9.268 18.327 -28.548 1.00 96.62 72 LYS A O 1
ATOM 574 N N . TYR A 1 73 ? 8.965 16.355 -29.587 1.00 94.56 73 TYR A N 1
ATOM 575 C CA . TYR A 1 73 ? 9.202 15.509 -28.413 1.00 94.56 73 TYR A CA 1
ATOM 576 C C . TYR A 1 73 ? 10.631 14.951 -28.339 1.00 94.56 73 TYR A C 1
ATOM 578 O O . TYR A 1 73 ? 10.908 14.092 -27.506 1.00 94.56 73 TYR A O 1
ATOM 586 N N . LYS A 1 74 ? 11.555 15.461 -29.169 1.00 94.88 74 LYS A N 1
ATOM 587 C CA . LYS A 1 74 ? 12.971 15.053 -29.216 1.00 94.88 74 LYS A CA 1
ATOM 588 C C . LYS A 1 74 ? 13.174 13.545 -29.420 1.00 94.88 74 LYS A C 1
ATOM 590 O O . LYS A 1 74 ? 14.104 12.950 -28.880 1.00 94.88 74 LYS A O 1
ATOM 595 N N . ILE A 1 75 ? 12.317 12.931 -30.225 1.00 95.19 75 ILE A N 1
ATOM 596 C CA . ILE A 1 75 ? 12.418 11.531 -30.635 1.00 95.19 75 ILE A CA 1
ATOM 597 C C . ILE A 1 75 ? 13.273 11.466 -31.909 1.00 95.19 75 ILE A C 1
ATOM 599 O O . ILE A 1 75 ? 13.126 12.288 -32.813 1.00 95.19 75 ILE A O 1
ATOM 603 N N . HIS A 1 76 ? 14.186 10.494 -32.000 1.00 95.50 76 HIS A N 1
ATOM 604 C CA . HIS A 1 76 ? 15.060 10.355 -33.169 1.00 95.50 76 HIS A CA 1
ATOM 605 C C . HIS A 1 76 ? 14.271 10.207 -34.480 1.00 95.50 76 HIS A C 1
ATOM 607 O O . HIS A 1 76 ? 13.291 9.467 -34.551 1.00 95.50 76 HIS A O 1
ATOM 613 N N . SER A 1 77 ? 14.753 10.861 -35.542 1.00 93.94 77 SER A N 1
ATOM 614 C CA . SER A 1 77 ? 14.228 10.673 -36.900 1.00 93.94 77 SER A CA 1
ATOM 615 C C . SER A 1 77 ? 14.255 9.191 -37.297 1.00 93.94 77 SER A C 1
ATOM 617 O O . SER A 1 77 ? 15.243 8.492 -37.048 1.00 93.94 77 SER A O 1
ATOM 619 N N . GLY A 1 78 ? 13.150 8.719 -37.881 1.00 92.25 78 GLY A N 1
ATOM 620 C CA . GLY A 1 78 ? 12.951 7.319 -38.260 1.00 92.25 78 GLY A CA 1
ATOM 621 C C . GLY A 1 78 ? 12.599 6.375 -37.106 1.00 92.25 78 GLY A C 1
ATOM 622 O O . GLY A 1 78 ? 12.538 5.171 -37.329 1.00 92.25 78 GLY A O 1
ATOM 623 N N . ALA A 1 79 ? 12.394 6.876 -35.882 1.00 96.00 79 ALA A N 1
ATOM 624 C CA . ALA A 1 79 ? 11.833 6.064 -34.808 1.00 96.00 79 ALA A CA 1
ATOM 625 C C . ALA A 1 79 ? 10.315 5.894 -34.975 1.00 96.00 79 ALA A C 1
ATOM 627 O O . ALA A 1 79 ? 9.605 6.862 -35.274 1.00 96.00 79 ALA A O 1
ATOM 628 N N . GLN A 1 80 ? 9.849 4.676 -34.706 1.00 95.75 80 GLN A N 1
ATOM 629 C CA . GLN A 1 80 ? 8.444 4.274 -34.685 1.00 95.75 80 GLN A CA 1
ATOM 630 C C . GLN A 1 80 ? 8.091 3.657 -33.327 1.00 95.75 80 GLN A C 1
ATOM 632 O O . GLN A 1 80 ? 8.949 3.058 -32.663 1.00 95.75 80 GLN A O 1
ATOM 637 N N . VAL A 1 81 ? 6.836 3.820 -32.906 1.00 97.19 81 VAL A N 1
ATOM 638 C CA . VAL A 1 81 ? 6.315 3.169 -31.702 1.00 97.19 81 VAL A CA 1
ATOM 639 C C . VAL A 1 81 ? 5.890 1.759 -32.091 1.00 97.19 81 VAL A C 1
ATOM 641 O O . VAL A 1 81 ? 4.969 1.581 -32.887 1.00 97.19 81 VAL A O 1
ATOM 644 N N . GLU A 1 82 ? 6.550 0.754 -31.525 1.00 97.62 82 GLU A N 1
ATOM 645 C CA . GLU A 1 82 ? 6.161 -0.646 -31.725 1.00 97.62 82 GLU A CA 1
ATOM 646 C C . GLU A 1 82 ? 4.989 -1.001 -30.819 1.00 97.62 82 GLU A C 1
ATOM 648 O O . GLU A 1 82 ? 3.998 -1.580 -31.266 1.00 97.62 82 GLU A O 1
ATOM 653 N N . LYS A 1 83 ? 5.096 -0.642 -29.535 1.00 98.25 83 LYS A N 1
ATOM 654 C CA . LYS A 1 83 ? 4.076 -0.960 -28.544 1.00 98.25 83 LYS A CA 1
ATOM 655 C C . LYS A 1 83 ? 4.139 -0.037 -27.332 1.00 98.25 83 LYS A C 1
ATOM 657 O O . LYS A 1 83 ? 5.219 0.299 -26.850 1.00 98.25 83 LYS A O 1
ATOM 662 N N . ILE A 1 84 ? 2.969 0.307 -26.810 1.00 98.44 84 ILE A N 1
ATOM 663 C CA . ILE A 1 84 ? 2.768 0.950 -25.514 1.00 98.44 84 ILE A CA 1
ATOM 664 C C . ILE A 1 84 ? 1.855 0.049 -24.689 1.00 98.44 84 ILE A C 1
ATOM 666 O O . ILE A 1 84 ? 0.794 -0.346 -25.173 1.00 98.44 84 ILE A O 1
ATOM 670 N N . ILE A 1 85 ? 2.261 -0.285 -23.465 1.00 98.69 85 ILE A N 1
ATOM 671 C CA . ILE A 1 85 ? 1.438 -1.056 -22.524 1.00 98.69 85 ILE A CA 1
ATOM 672 C C . ILE A 1 85 ? 1.354 -0.291 -21.210 1.00 98.69 85 ILE A C 1
ATOM 674 O O . ILE A 1 85 ? 2.382 -0.063 -20.570 1.00 98.69 85 ILE A O 1
ATOM 678 N N . SER A 1 86 ? 0.142 0.049 -20.772 1.00 98.44 86 SER A N 1
ATOM 679 C CA . SER A 1 86 ? -0.080 0.558 -19.417 1.00 98.44 86 SER A CA 1
ATOM 680 C C . SER A 1 86 ? -0.365 -0.606 -18.467 1.00 98.44 86 SER A C 1
ATOM 682 O O . SER A 1 86 ? -1.205 -1.467 -18.745 1.00 98.44 86 SER A O 1
ATOM 684 N N . LEU A 1 87 ? 0.324 -0.631 -17.330 1.00 98.25 87 LEU A N 1
ATOM 685 C CA . LEU A 1 87 ? 0.187 -1.623 -16.274 1.00 98.25 87 LEU A CA 1
ATOM 686 C C . LEU A 1 87 ? -0.242 -0.969 -14.966 1.00 98.25 87 LEU A C 1
ATOM 688 O O . LEU A 1 87 ? 0.260 0.083 -14.568 1.00 98.25 87 LEU A O 1
ATOM 692 N N . ARG A 1 88 ? -1.117 -1.664 -14.249 1.00 95.81 88 ARG A N 1
ATOM 693 C CA . ARG A 1 88 ? -1.487 -1.364 -12.875 1.00 95.81 88 ARG A CA 1
ATOM 694 C C . ARG A 1 88 ? -0.456 -1.971 -11.916 1.00 95.81 88 ARG A C 1
ATOM 696 O O . ARG A 1 88 ? -0.304 -3.196 -11.884 1.00 95.81 88 ARG A O 1
ATOM 703 N N . ALA A 1 89 ? 0.228 -1.133 -11.133 1.00 93.00 89 ALA A N 1
ATOM 704 C CA . ALA A 1 89 ? 1.172 -1.566 -10.100 1.00 93.00 89 ALA A CA 1
ATOM 705 C C . ALA A 1 89 ? 0.481 -1.645 -8.728 1.00 93.00 89 ALA A C 1
ATOM 707 O O . ALA A 1 89 ? 0.411 -0.663 -7.983 1.00 93.00 89 ALA A O 1
ATOM 708 N N . GLY A 1 90 ? -0.075 -2.821 -8.416 1.00 87.56 90 GLY A N 1
ATOM 709 C CA . GLY A 1 90 ? -0.895 -3.024 -7.218 1.00 87.56 90 GLY A CA 1
ATOM 710 C C . GLY A 1 90 ? -2.053 -2.024 -7.149 1.00 87.56 90 GLY A C 1
ATOM 711 O O . GLY A 1 90 ? -2.718 -1.755 -8.147 1.00 87.56 90 GLY A O 1
ATOM 712 N N . ASP A 1 91 ? -2.251 -1.411 -5.986 1.00 84.62 91 ASP A N 1
ATOM 713 C CA . ASP A 1 91 ? -3.267 -0.372 -5.777 1.00 84.62 91 ASP A CA 1
ATOM 714 C C . ASP A 1 91 ? -2.708 1.067 -5.884 1.00 84.62 91 ASP A C 1
ATOM 716 O O . ASP A 1 91 ? -3.387 2.037 -5.542 1.00 84.62 91 ASP A O 1
ATOM 720 N N . GLY A 1 92 ? -1.478 1.214 -6.394 1.00 85.50 92 GLY A N 1
ATOM 721 C CA . GLY A 1 92 ? -0.750 2.480 -6.514 1.00 85.50 92 GLY A CA 1
ATOM 722 C C . GLY A 1 92 ? -0.872 3.181 -7.874 1.00 85.50 92 GLY A C 1
ATOM 723 O O . GLY A 1 92 ? -1.894 3.094 -8.555 1.00 85.50 92 GLY A O 1
ATOM 724 N N . ALA A 1 93 ? 0.175 3.927 -8.243 1.00 90.31 93 ALA A N 1
ATOM 725 C CA . ALA A 1 93 ? 0.301 4.573 -9.553 1.00 90.31 93 ALA A CA 1
ATOM 726 C C . ALA A 1 93 ? 0.506 3.540 -10.678 1.00 90.31 93 ALA A C 1
ATOM 728 O O . ALA A 1 93 ? 0.864 2.389 -10.426 1.00 90.31 93 ALA A O 1
ATOM 729 N N . ASN A 1 94 ? 0.286 3.948 -11.925 1.00 96.38 94 ASN A N 1
ATOM 730 C CA . ASN A 1 94 ? 0.448 3.076 -13.087 1.00 96.38 94 ASN A CA 1
ATOM 731 C C . ASN A 1 94 ? 1.885 3.139 -13.648 1.00 96.38 94 ASN A C 1
ATOM 733 O O . ASN A 1 94 ? 2.616 4.106 -13.430 1.00 96.38 94 ASN A O 1
ATOM 737 N N . ILE A 1 95 ? 2.290 2.119 -14.402 1.00 97.88 95 ILE A N 1
ATOM 738 C CA . ILE A 1 95 ? 3.524 2.120 -15.199 1.00 97.88 95 ILE A CA 1
ATOM 739 C C . ILE A 1 95 ? 3.137 2.061 -16.670 1.00 97.88 95 ILE A C 1
ATOM 741 O O . ILE A 1 95 ? 2.333 1.220 -17.056 1.00 97.88 95 ILE A O 1
ATOM 745 N N . GLU A 1 96 ? 3.714 2.920 -17.498 1.00 98.19 96 GLU A N 1
ATOM 746 C CA . GLU A 1 96 ? 3.521 2.892 -18.945 1.00 98.19 96 GLU A CA 1
ATOM 747 C C . GLU A 1 96 ? 4.831 2.498 -19.626 1.00 98.19 96 GLU A C 1
ATOM 749 O O . GLU A 1 96 ? 5.843 3.183 -19.499 1.00 98.19 96 GLU A O 1
ATOM 754 N N . LEU A 1 97 ? 4.836 1.364 -20.319 1.00 98.56 97 LEU A N 1
ATOM 755 C CA . LEU A 1 97 ? 6.012 0.864 -21.023 1.00 98.56 97 LEU A CA 1
ATOM 756 C C . LEU A 1 97 ? 5.971 1.305 -22.478 1.00 98.56 97 LEU A C 1
ATOM 758 O O . LEU A 1 97 ? 4.953 1.115 -23.137 1.00 98.56 97 LEU A O 1
ATOM 762 N N . PHE A 1 98 ? 7.096 1.797 -22.989 1.00 98.06 98 PHE A N 1
ATOM 763 C CA . PHE A 1 98 ? 7.272 2.187 -24.384 1.00 98.06 98 PHE A CA 1
ATOM 764 C C . PHE A 1 98 ? 8.342 1.330 -25.057 1.00 98.06 98 PHE A C 1
ATOM 766 O O . PHE A 1 98 ? 9.518 1.394 -24.697 1.00 98.06 98 PHE A O 1
ATOM 773 N N . GLU A 1 99 ? 7.952 0.574 -26.077 1.00 97.81 99 GLU A N 1
ATOM 774 C CA . GLU A 1 99 ? 8.874 -0.072 -27.005 1.00 97.81 99 GLU A CA 1
ATOM 775 C C . GLU A 1 99 ? 8.946 0.744 -28.298 1.00 97.81 99 GLU A C 1
ATOM 777 O O . GLU A 1 99 ? 7.947 0.932 -28.997 1.00 97.81 99 GLU A O 1
ATOM 782 N N . TYR A 1 100 ? 10.151 1.211 -28.623 1.00 96.94 100 TYR A N 1
ATOM 783 C CA . TYR A 1 100 ? 10.443 1.884 -29.883 1.00 96.94 100 TYR A CA 1
ATOM 784 C C . TYR A 1 100 ? 11.354 1.025 -30.747 1.00 96.94 100 TYR A C 1
ATOM 786 O O . TYR A 1 100 ? 12.403 0.552 -30.294 1.00 96.94 100 TYR A O 1
ATOM 794 N N . LYS A 1 101 ? 11.057 0.982 -32.042 1.00 95.19 101 LYS A N 1
ATOM 795 C CA . LYS A 1 101 ? 12.053 0.657 -33.057 1.00 95.19 101 LYS A CA 1
ATOM 796 C C . LYS A 1 101 ? 12.666 1.964 -33.525 1.00 95.19 101 LYS A C 1
ATOM 798 O O . LYS A 1 101 ? 12.041 2.760 -34.216 1.00 95.19 101 LYS A O 1
ATOM 803 N N . SER A 1 102 ? 13.896 2.204 -33.088 1.00 93.88 102 SER A N 1
ATOM 804 C CA . SER A 1 102 ? 14.619 3.445 -33.348 1.00 93.88 102 SER A CA 1
ATOM 805 C C . SER A 1 102 ? 16.002 3.140 -33.916 1.00 93.88 102 SER A C 1
ATOM 807 O O . SER A 1 102 ? 16.744 2.377 -33.297 1.00 93.88 102 SER A O 1
ATOM 809 N N . PRO A 1 103 ? 16.394 3.749 -35.051 1.00 88.75 103 PRO A N 1
ATOM 810 C CA . PRO A 1 103 ? 17.699 3.505 -35.665 1.00 88.75 103 PRO A CA 1
ATOM 811 C C . PRO A 1 103 ? 18.865 4.084 -34.851 1.00 88.75 103 PRO A C 1
ATOM 813 O O . PRO A 1 103 ? 20.013 3.720 -35.088 1.00 88.75 103 PRO A O 1
ATOM 816 N N . LYS A 1 104 ? 18.587 5.017 -33.931 1.00 92.38 104 LYS A N 1
ATOM 817 C CA . LYS A 1 104 ? 19.598 5.767 -33.165 1.00 92.38 104 LYS A CA 1
ATOM 818 C C . LYS A 1 104 ? 19.339 5.790 -31.657 1.00 92.38 104 LYS A C 1
ATOM 820 O O . LYS A 1 104 ? 20.040 6.496 -30.945 1.00 92.38 104 LYS A O 1
ATOM 825 N N . GLY A 1 105 ? 18.327 5.067 -31.172 1.00 89.12 105 GLY A N 1
ATOM 826 C CA . GLY A 1 105 ? 18.012 5.034 -29.744 1.00 89.12 105 GLY A CA 1
ATOM 827 C C . GLY A 1 105 ? 19.163 4.428 -28.946 1.00 89.12 105 GLY A C 1
ATOM 828 O O . GLY A 1 105 ? 19.576 3.306 -29.241 1.00 89.12 105 GLY A O 1
ATOM 829 N N . ASN A 1 106 ? 19.664 5.157 -27.946 1.00 89.56 106 ASN A N 1
ATOM 830 C CA . ASN A 1 106 ? 20.706 4.641 -27.065 1.00 89.56 106 ASN A CA 1
ATOM 831 C C . ASN A 1 106 ? 20.175 3.431 -26.278 1.00 89.56 106 ASN A C 1
ATOM 833 O O . ASN A 1 106 ? 19.044 3.446 -25.789 1.00 89.56 106 ASN A O 1
ATOM 837 N N . LYS A 1 107 ? 20.982 2.374 -26.197 1.00 88.62 107 LYS A N 1
ATOM 838 C CA . LYS A 1 107 ? 20.671 1.145 -25.454 1.00 88.62 107 LYS A CA 1
ATOM 839 C C . LYS A 1 107 ? 21.474 1.029 -24.157 1.00 88.62 107 LYS A C 1
ATOM 841 O O . LYS A 1 107 ? 21.212 0.120 -23.378 1.00 88.62 107 LYS A O 1
ATOM 846 N N . GLU A 1 108 ? 22.419 1.936 -23.921 1.00 90.62 108 GLU A N 1
ATOM 847 C CA . GLU A 1 108 ? 23.147 2.027 -22.661 1.00 90.62 108 GLU A CA 1
ATOM 848 C C . GLU A 1 108 ? 22.286 2.721 -21.603 1.00 90.62 108 GLU A C 1
ATOM 850 O O . GLU A 1 108 ? 21.646 3.743 -21.866 1.00 90.62 108 GLU A O 1
ATOM 855 N N . VAL A 1 109 ? 22.258 2.145 -20.402 1.00 89.56 109 VAL A N 1
ATOM 856 C CA . VAL A 1 109 ? 21.600 2.758 -19.246 1.00 89.56 109 VAL A CA 1
ATOM 857 C C . VAL A 1 109 ? 22.489 3.905 -18.750 1.00 89.56 109 VAL A C 1
ATOM 859 O O . VAL A 1 109 ? 23.681 3.666 -18.551 1.00 89.56 109 VAL A O 1
ATOM 862 N N . PRO A 1 110 ? 21.950 5.124 -18.556 1.00 91.81 110 PRO A N 1
ATOM 863 C CA . PRO A 1 110 ? 22.742 6.255 -18.078 1.00 91.81 110 PRO A CA 1
ATOM 864 C C . PRO A 1 110 ? 23.313 6.005 -16.675 1.00 91.81 110 PRO A C 1
ATOM 866 O O . PRO A 1 110 ? 22.758 5.220 -15.897 1.00 91.81 110 PRO A O 1
ATOM 869 N N . TYR A 1 111 ? 24.400 6.695 -16.338 1.00 93.94 111 TYR A N 1
ATOM 870 C CA . TYR A 1 111 ? 24.948 6.703 -14.985 1.00 93.94 111 TYR A CA 1
ATOM 871 C C . TYR A 1 111 ? 24.023 7.459 -14.024 1.00 93.94 111 TYR A C 1
ATOM 873 O O . TYR A 1 111 ? 23.219 8.297 -14.429 1.00 93.94 111 TYR A O 1
ATOM 881 N N . GLY A 1 112 ? 24.132 7.159 -12.726 1.00 92.44 112 GLY A N 1
ATOM 882 C CA . GLY A 1 112 ? 23.255 7.724 -11.692 1.00 92.44 112 GLY A CA 1
ATOM 883 C C . GLY A 1 112 ? 23.339 9.247 -11.526 1.00 92.44 112 GLY A C 1
ATOM 884 O O . GLY A 1 112 ? 22.453 9.853 -10.928 1.00 92.44 112 GLY A O 1
ATOM 885 N N . ASP A 1 113 ? 24.402 9.860 -12.037 1.00 94.50 113 ASP A N 1
ATOM 886 C CA . ASP A 1 113 ? 24.664 11.297 -12.039 1.00 94.50 113 ASP A CA 1
ATOM 887 C C . ASP A 1 113 ? 24.387 11.972 -13.395 1.00 94.50 113 ASP A C 1
ATOM 889 O O . ASP A 1 113 ? 24.508 13.195 -13.507 1.00 94.50 113 ASP A O 1
ATOM 893 N N . ASP A 1 114 ? 23.948 11.215 -14.406 1.00 95.88 114 ASP A N 1
ATOM 894 C CA . ASP A 1 114 ? 23.551 11.769 -15.697 1.00 95.88 114 ASP A CA 1
ATOM 895 C C . ASP A 1 114 ? 22.193 12.483 -15.613 1.00 95.88 114 ASP A C 1
ATOM 897 O O . ASP A 1 114 ? 21.237 12.037 -14.970 1.00 95.88 114 ASP A O 1
ATOM 901 N N . LEU A 1 115 ? 22.062 13.599 -16.337 1.00 93.69 115 LEU A N 1
ATOM 902 C CA . LEU A 1 115 ? 20.796 14.327 -16.426 1.00 93.69 115 LEU A CA 1
ATOM 903 C C . LEU A 1 115 ? 19.686 13.444 -17.010 1.00 93.69 115 LEU A C 1
ATOM 905 O O . LEU A 1 115 ? 19.817 12.886 -18.097 1.00 93.69 115 LEU A O 1
ATOM 909 N N . GLY A 1 116 ? 18.550 13.396 -16.313 1.00 86.62 116 GLY A N 1
ATOM 910 C CA . GLY A 1 116 ? 17.389 12.596 -16.713 1.00 86.62 116 GLY A CA 1
ATOM 911 C C . GLY A 1 116 ? 17.430 11.150 -16.216 1.00 86.62 116 GLY A C 1
ATOM 912 O O . GLY A 1 116 ? 16.416 10.454 -16.332 1.00 86.62 116 GLY A O 1
ATOM 913 N N . TRP A 1 117 ? 18.541 10.710 -15.611 1.00 93.12 117 TRP A N 1
ATOM 914 C CA . TRP A 1 117 ? 18.560 9.455 -14.875 1.00 93.12 117 TRP A CA 1
ATOM 915 C C . TRP A 1 117 ? 17.576 9.507 -13.702 1.00 93.12 117 TRP A C 1
ATOM 917 O O . TRP A 1 117 ? 17.423 10.523 -13.020 1.00 93.12 117 TRP A O 1
ATOM 927 N N . ASN A 1 118 ? 16.869 8.400 -13.499 1.00 94.19 118 ASN A N 1
ATOM 928 C CA . ASN A 1 118 ? 15.944 8.207 -12.396 1.00 94.19 118 ASN A CA 1
ATOM 929 C C . ASN A 1 118 ? 15.793 6.712 -12.097 1.00 94.19 118 ASN A C 1
ATOM 931 O O . ASN A 1 118 ? 16.086 5.863 -12.942 1.00 94.19 118 ASN A O 1
ATOM 935 N N . HIS A 1 119 ? 15.267 6.407 -10.915 1.00 95.56 119 HIS A N 1
ATOM 936 C CA . HIS A 1 119 ? 14.752 5.089 -10.565 1.00 95.56 119 HIS A CA 1
ATOM 937 C C . HIS A 1 119 ? 13.323 5.215 -10.034 1.00 95.56 119 HIS A C 1
ATOM 939 O O . HIS A 1 119 ? 12.904 6.271 -9.558 1.00 95.56 119 HIS A O 1
ATOM 945 N N . THR A 1 120 ? 12.568 4.120 -10.099 1.00 95.62 120 THR A N 1
ATOM 946 C CA . THR A 1 120 ? 11.226 4.027 -9.506 1.00 95.62 120 THR A CA 1
ATOM 947 C C . THR A 1 120 ? 11.260 3.096 -8.299 1.00 95.62 120 THR A C 1
ATOM 949 O O . THR A 1 1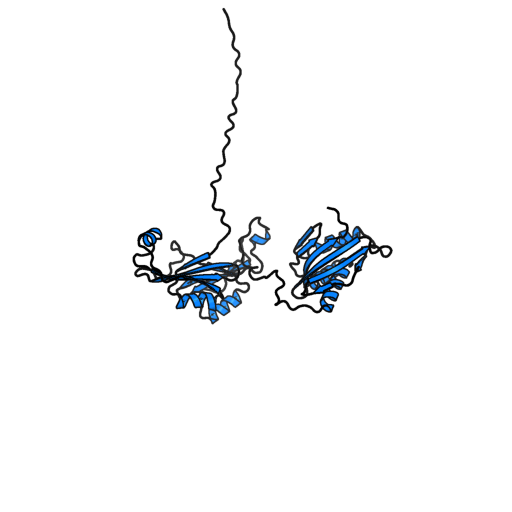20 ? 11.795 1.989 -8.388 1.00 95.62 120 THR A O 1
ATOM 952 N N . ALA A 1 121 ? 10.691 3.551 -7.181 1.00 96.75 121 ALA A N 1
ATOM 953 C CA . ALA A 1 121 ? 10.622 2.794 -5.938 1.00 96.75 121 ALA A CA 1
ATOM 954 C C . ALA A 1 121 ? 9.264 2.106 -5.761 1.00 96.75 121 ALA A C 1
ATOM 956 O O . ALA A 1 121 ? 8.212 2.728 -5.920 1.00 96.75 121 ALA A O 1
ATOM 957 N N . PHE A 1 122 ? 9.296 0.834 -5.372 1.00 96.31 122 PHE A N 1
ATOM 958 C CA . PHE A 1 122 ? 8.125 0.019 -5.070 1.00 96.31 122 PHE A CA 1
ATOM 959 C C . PHE A 1 122 ? 8.142 -0.408 -3.606 1.00 96.31 122 PHE A C 1
ATOM 961 O O . PHE A 1 122 ? 9.157 -0.867 -3.080 1.00 96.31 122 PHE A O 1
ATOM 968 N N . TYR A 1 123 ? 7.006 -0.245 -2.935 1.00 96.19 123 TYR A N 1
ATOM 969 C CA . TYR A 1 123 ? 6.874 -0.616 -1.533 1.00 96.19 123 TYR A CA 1
ATOM 970 C C . TYR A 1 123 ? 6.681 -2.125 -1.360 1.00 96.19 123 TYR A C 1
ATOM 972 O O . TYR A 1 123 ? 5.986 -2.760 -2.151 1.00 96.19 123 TYR A O 1
ATOM 980 N N . THR A 1 124 ? 7.254 -2.684 -0.297 1.00 94.81 124 THR A N 1
ATOM 981 C CA . THR A 1 124 ? 7.023 -4.062 0.150 1.00 94.81 124 THR A CA 1
ATOM 982 C C . THR A 1 124 ? 7.059 -4.134 1.676 1.00 94.81 124 THR A C 1
ATOM 984 O O . THR A 1 124 ? 7.916 -3.513 2.307 1.00 94.81 124 THR A O 1
ATOM 987 N N . ASP A 1 125 ? 6.192 -4.941 2.286 1.00 91.44 125 ASP A N 1
ATOM 988 C CA . ASP A 1 125 ? 6.164 -5.093 3.749 1.00 91.44 125 ASP A CA 1
ATOM 989 C C . ASP A 1 125 ? 7.400 -5.823 4.281 1.00 91.44 125 ASP A C 1
ATOM 991 O O . ASP A 1 125 ? 8.045 -5.359 5.219 1.00 91.44 125 ASP A O 1
ATOM 995 N N . ASP A 1 126 ? 7.772 -6.940 3.645 1.00 94.69 126 ASP A N 1
ATOM 996 C CA . ASP A 1 126 ? 8.960 -7.723 3.996 1.00 94.69 126 ASP A CA 1
ATOM 997 C C . ASP A 1 126 ? 10.024 -7.624 2.899 1.00 94.69 126 ASP A C 1
ATOM 999 O O . ASP A 1 126 ? 10.074 -8.420 1.956 1.00 94.69 126 ASP A O 1
ATOM 1003 N N . ILE A 1 127 ? 10.909 -6.634 3.035 1.00 98.00 127 ILE A N 1
ATOM 1004 C CA . ILE A 1 127 ? 12.000 -6.412 2.080 1.00 98.00 127 ILE A CA 1
ATOM 1005 C C . ILE A 1 127 ? 12.967 -7.599 1.998 1.00 98.00 127 ILE A C 1
ATOM 1007 O O . ILE A 1 127 ? 13.511 -7.873 0.931 1.00 98.00 127 ILE A O 1
ATOM 1011 N N . ASN A 1 128 ? 13.155 -8.354 3.084 1.00 97.62 128 ASN A N 1
ATOM 1012 C CA . ASN A 1 128 ? 14.070 -9.492 3.091 1.00 97.62 128 ASN A CA 1
ATOM 1013 C C . ASN A 1 128 ? 13.499 -10.656 2.282 1.00 97.62 128 ASN A C 1
ATOM 1015 O O . ASN A 1 128 ? 14.221 -11.281 1.500 1.00 97.62 128 ASN A O 1
ATOM 1019 N N . ASN A 1 129 ? 12.209 -10.948 2.451 1.00 97.75 129 ASN A N 1
ATOM 1020 C CA . ASN A 1 129 ? 11.530 -11.957 1.649 1.00 97.75 129 ASN A CA 1
ATOM 1021 C C . ASN A 1 129 ? 11.472 -11.551 0.169 1.00 97.75 129 ASN A C 1
ATOM 1023 O O . ASN A 1 129 ? 11.792 -12.365 -0.697 1.00 97.75 129 ASN A O 1
ATOM 1027 N N . SER A 1 130 ? 11.173 -10.285 -0.125 1.00 98.25 130 SER A N 1
ATOM 1028 C CA . SER A 1 130 ? 11.146 -9.771 -1.498 1.00 98.25 130 SER A CA 1
ATOM 1029 C C . SER A 1 130 ? 12.518 -9.838 -2.175 1.00 98.25 130 SER A C 1
ATOM 1031 O O . SER A 1 130 ? 12.614 -10.279 -3.318 1.00 98.25 130 SER A O 1
ATOM 1033 N N . VAL A 1 131 ? 13.609 -9.534 -1.463 1.00 98.62 131 VAL A N 1
ATOM 1034 C CA . VAL A 1 131 ? 14.975 -9.724 -1.984 1.00 98.62 131 VAL A CA 1
ATOM 1035 C C . VAL A 1 131 ? 15.288 -11.192 -2.258 1.00 98.62 131 VAL A C 1
ATOM 1037 O O . VAL A 1 131 ? 15.843 -11.507 -3.312 1.00 98.62 131 VAL A O 1
ATOM 1040 N N . LYS A 1 132 ? 14.931 -12.110 -1.349 1.00 98.44 132 LYS A N 1
ATOM 1041 C CA . LYS A 1 132 ? 15.106 -13.556 -1.577 1.00 98.44 132 LYS A CA 1
ATOM 1042 C C . LYS A 1 132 ? 14.336 -14.016 -2.812 1.00 98.44 132 LYS A C 1
ATOM 1044 O O . LYS A 1 132 ? 14.885 -14.756 -3.627 1.00 98.44 132 LYS A O 1
ATOM 1049 N N . TYR A 1 133 ? 13.101 -13.548 -2.969 1.00 98.56 133 TYR A N 1
ATOM 1050 C CA . TYR A 1 133 ? 12.274 -13.837 -4.132 1.00 98.56 133 TYR A CA 1
ATOM 1051 C C . TYR A 1 133 ? 12.917 -13.322 -5.426 1.00 98.56 133 TYR A C 1
ATOM 1053 O O . TYR A 1 133 ? 13.122 -14.117 -6.343 1.00 98.56 133 TYR A O 1
ATOM 1061 N N . LEU A 1 134 ? 13.328 -12.050 -5.486 1.00 98.69 134 LEU A N 1
ATOM 1062 C CA . LEU A 1 134 ? 14.008 -11.480 -6.655 1.00 98.69 134 LEU A CA 1
ATOM 1063 C C . LEU A 1 134 ? 15.269 -12.277 -7.020 1.00 98.69 134 LEU A C 1
ATOM 1065 O O . LEU A 1 134 ? 15.415 -12.712 -8.164 1.00 98.69 134 LEU A O 1
ATOM 1069 N N . LYS A 1 135 ? 16.133 -12.569 -6.037 1.00 98.38 135 LYS A N 1
ATOM 1070 C CA . LYS A 1 135 ? 17.334 -13.398 -6.238 1.00 98.38 135 LYS A CA 1
ATOM 1071 C C . LYS A 1 135 ? 16.971 -14.796 -6.768 1.00 98.38 135 LYS A C 1
ATOM 1073 O O . LYS A 1 135 ? 17.630 -15.287 -7.680 1.00 98.38 135 LYS A O 1
ATOM 1078 N N . SER A 1 136 ? 15.889 -15.415 -6.279 1.00 98.44 136 SER A N 1
ATOM 1079 C CA . SER A 1 136 ? 15.408 -16.723 -6.769 1.00 98.44 136 SER A CA 1
ATOM 1080 C C . SER A 1 136 ? 14.905 -16.702 -8.219 1.00 98.44 136 SER A C 1
ATOM 1082 O O . SER A 1 136 ? 14.899 -17.735 -8.885 1.00 98.44 136 SER A O 1
ATOM 1084 N N . LYS A 1 137 ? 14.507 -15.528 -8.722 1.00 98.38 137 LYS A N 1
ATOM 1085 C CA . LYS A 1 137 ? 14.122 -15.293 -10.121 1.00 98.38 137 LYS A CA 1
ATOM 1086 C C . LYS A 1 137 ? 15.302 -14.877 -11.006 1.00 98.38 137 LYS A C 1
ATOM 1088 O O . LYS A 1 137 ? 15.092 -14.548 -12.167 1.00 98.38 137 LYS A O 1
ATOM 1093 N N . GLY A 1 138 ? 16.528 -14.900 -10.477 1.00 97.88 138 GLY A N 1
ATOM 1094 C CA . GLY A 1 138 ? 17.736 -14.513 -11.207 1.00 97.88 138 GLY A CA 1
ATOM 1095 C C . GLY A 1 138 ? 17.908 -13.001 -11.368 1.00 97.88 138 GLY A C 1
ATOM 1096 O O . GLY A 1 138 ? 18.704 -12.570 -12.195 1.00 97.88 138 GLY A O 1
ATOM 1097 N N . ILE A 1 139 ? 17.173 -12.193 -10.599 1.00 98.50 139 ILE A N 1
ATOM 1098 C CA . ILE A 1 139 ? 17.265 -10.734 -10.657 1.00 98.50 139 ILE A CA 1
ATOM 1099 C C . ILE A 1 139 ? 18.478 -10.252 -9.867 1.00 98.50 139 ILE A C 1
ATOM 1101 O O . ILE A 1 139 ? 18.701 -10.652 -8.720 1.00 98.50 139 ILE A O 1
ATOM 1105 N N . THR A 1 140 ? 19.258 -9.366 -10.485 1.00 98.56 140 THR A N 1
ATOM 1106 C CA . THR A 1 140 ? 20.428 -8.749 -9.863 1.00 98.56 140 THR A CA 1
ATOM 1107 C C . THR A 1 140 ? 19.980 -7.737 -8.815 1.00 98.56 140 THR A C 1
ATOM 1109 O O . THR A 1 140 ? 19.400 -6.706 -9.144 1.00 98.56 140 THR A O 1
ATOM 1112 N N . VAL A 1 141 ? 20.282 -8.019 -7.551 1.00 98.62 141 VAL A N 1
ATOM 1113 C CA . VAL A 1 141 ? 20.089 -7.096 -6.425 1.00 98.62 141 VAL A CA 1
ATOM 1114 C C . VAL A 1 141 ? 21.459 -6.531 -6.048 1.00 98.62 141 VAL A C 1
ATOM 1116 O O . VAL A 1 141 ? 22.398 -7.302 -5.855 1.00 98.62 141 VAL A O 1
ATOM 1119 N N . LEU A 1 142 ? 21.587 -5.203 -5.986 1.00 98.12 142 LEU A N 1
ATOM 1120 C CA . LEU A 1 142 ? 22.881 -4.510 -5.914 1.00 98.12 142 LEU A CA 1
ATOM 1121 C C . LEU A 1 142 ? 23.549 -4.577 -4.535 1.00 98.12 142 LEU A C 1
ATOM 1123 O O . LEU A 1 142 ? 24.756 -4.379 -4.423 1.00 98.12 142 LEU A O 1
ATOM 1127 N N . SER A 1 143 ? 22.774 -4.844 -3.487 1.00 97.75 143 SER A N 1
ATOM 1128 C CA . SER A 1 143 ? 23.255 -4.957 -2.111 1.00 97.75 143 SER A CA 1
ATOM 1129 C C . SER A 1 143 ? 22.282 -5.774 -1.258 1.00 97.75 143 SER A C 1
ATOM 1131 O O . SER A 1 143 ? 21.234 -6.222 -1.729 1.00 97.75 143 SER A O 1
ATOM 1133 N N . ASP A 1 144 ? 22.635 -6.003 0.004 1.00 97.25 144 ASP A N 1
ATOM 1134 C CA . ASP A 1 144 ? 21.636 -6.362 1.009 1.00 97.25 144 ASP A CA 1
ATOM 1135 C C . ASP A 1 144 ? 20.811 -5.118 1.402 1.00 97.25 144 ASP A C 1
ATOM 1137 O O . ASP A 1 144 ? 21.274 -3.993 1.183 1.00 97.25 144 ASP A O 1
ATOM 1141 N N . PRO A 1 145 ? 19.592 -5.280 1.960 1.00 97.88 145 PRO A N 1
ATOM 1142 C CA . PRO A 1 145 ? 18.776 -4.147 2.385 1.00 97.88 145 PRO A CA 1
ATOM 1143 C C . PRO A 1 145 ? 19.528 -3.190 3.315 1.00 97.88 145 PRO A C 1
ATOM 1145 O O . PRO A 1 145 ? 20.032 -3.579 4.368 1.00 97.88 145 PRO A O 1
ATOM 1148 N N . ASN A 1 146 ? 19.568 -1.919 2.925 1.00 98.06 146 ASN A N 1
ATOM 1149 C CA . ASN A 1 146 ? 20.080 -0.827 3.741 1.00 98.06 146 ASN A CA 1
ATOM 1150 C C . ASN A 1 146 ? 18.988 -0.388 4.710 1.00 98.06 146 ASN A C 1
ATOM 1152 O O . ASN A 1 146 ? 17.810 -0.445 4.368 1.00 98.06 146 ASN A O 1
ATOM 1156 N N . ILE A 1 147 ? 19.375 0.061 5.902 1.00 97.25 147 ILE A N 1
ATOM 1157 C CA . ILE A 1 147 ? 18.443 0.494 6.946 1.00 97.25 147 ILE A CA 1
ATOM 1158 C C . ILE A 1 147 ? 18.820 1.906 7.380 1.00 97.25 147 ILE A C 1
ATOM 1160 O O . ILE A 1 147 ? 19.956 2.162 7.780 1.00 97.25 147 ILE A O 1
ATOM 1164 N N . SER A 1 148 ? 17.848 2.814 7.354 1.00 97.00 148 SER A N 1
ATOM 1165 C CA . SER A 1 148 ? 17.981 4.135 7.952 1.00 97.00 148 SER A CA 1
ATOM 1166 C C . SER A 1 148 ? 17.787 4.012 9.461 1.00 97.00 148 SER A C 1
ATOM 1168 O O . SER A 1 148 ? 16.697 3.690 9.943 1.00 97.00 148 SER A O 1
ATOM 1170 N N . THR A 1 149 ? 18.853 4.244 10.224 1.00 96.31 149 THR A N 1
ATOM 1171 C CA . THR A 1 149 ? 18.847 4.145 11.694 1.00 96.31 149 THR A CA 1
ATOM 1172 C C . THR A 1 149 ? 18.704 5.498 12.391 1.00 96.31 149 THR A C 1
ATOM 1174 O O . THR A 1 149 ? 18.474 5.536 13.599 1.00 96.31 149 THR A O 1
ATOM 1177 N N . ALA A 1 150 ? 18.810 6.609 11.656 1.00 95.94 150 ALA A N 1
ATOM 1178 C CA . ALA A 1 150 ? 18.771 7.963 12.201 1.00 95.94 150 ALA A CA 1
ATOM 1179 C C . ALA A 1 150 ? 18.138 8.969 11.225 1.00 95.94 150 ALA A C 1
ATOM 1181 O O . ALA A 1 150 ? 18.011 8.716 10.029 1.00 95.94 150 ALA A O 1
ATOM 1182 N N . GLY A 1 151 ? 17.753 10.134 11.752 1.00 96.31 151 GLY A N 1
ATOM 1183 C CA . GLY A 1 151 ? 17.140 11.209 10.974 1.00 96.31 151 GLY A CA 1
ATOM 1184 C C . GLY A 1 151 ? 15.662 10.971 10.626 1.00 96.31 151 GLY A C 1
ATOM 1185 O O . GLY A 1 151 ? 15.044 10.027 11.124 1.00 96.31 151 GLY A O 1
ATOM 1186 N N . PRO A 1 152 ? 15.071 11.830 9.774 1.00 96.31 152 PRO A N 1
ATOM 1187 C CA . PRO A 1 152 ? 13.634 11.816 9.480 1.00 96.31 152 PRO A CA 1
ATOM 1188 C C . PRO A 1 152 ? 13.126 10.498 8.880 1.00 96.31 152 PRO A C 1
ATOM 1190 O O . PRO A 1 152 ? 11.971 10.128 9.085 1.00 96.31 152 PRO A O 1
ATOM 1193 N N . THR A 1 153 ? 13.985 9.776 8.158 1.00 96.06 153 THR A N 1
ATOM 1194 C CA . THR A 1 153 ? 13.648 8.501 7.514 1.00 96.06 153 THR A CA 1
ATOM 1195 C C . THR A 1 153 ? 13.966 7.280 8.372 1.00 96.06 153 THR A C 1
ATOM 1197 O O . THR A 1 153 ? 13.785 6.162 7.899 1.00 96.06 153 THR A O 1
ATOM 1200 N N . ALA A 1 154 ? 14.413 7.444 9.625 1.00 97.50 154 ALA A N 1
ATOM 1201 C CA . ALA A 1 154 ? 14.740 6.296 10.467 1.00 97.50 154 ALA A CA 1
ATOM 1202 C C . ALA A 1 154 ? 13.547 5.328 10.579 1.00 97.50 154 ALA A C 1
ATOM 1204 O O . ALA A 1 154 ? 12.411 5.759 10.795 1.00 97.50 154 ALA A O 1
ATOM 1205 N N . GLY A 1 155 ? 13.813 4.030 10.421 1.00 94.88 155 GLY A N 1
ATOM 1206 C CA . GLY A 1 155 ? 12.795 2.979 10.284 1.00 94.88 155 GLY A CA 1
ATOM 1207 C C . GLY A 1 155 ? 12.503 2.559 8.837 1.00 94.88 155 GLY A C 1
ATOM 1208 O O . GLY A 1 155 ? 11.867 1.528 8.628 1.00 94.88 155 GLY A O 1
ATOM 1209 N N . GLU A 1 156 ? 12.989 3.307 7.845 1.00 97.56 156 GLU A N 1
ATOM 1210 C CA . GLU A 1 156 ? 12.984 2.913 6.434 1.00 97.56 156 GLU A CA 1
ATOM 1211 C C . GLU A 1 156 ? 14.118 1.936 6.113 1.00 97.56 156 GLU A C 1
ATOM 1213 O O . GLU A 1 156 ? 15.242 2.089 6.589 1.00 97.56 156 GLU A O 1
ATOM 1218 N N . SER A 1 157 ? 13.826 0.951 5.270 1.00 98.38 157 SER A N 1
ATOM 1219 C CA . SER A 1 157 ? 14.810 0.089 4.623 1.00 98.38 157 SER A CA 1
ATOM 1220 C C . SER A 1 157 ? 14.649 0.147 3.110 1.00 98.38 157 SER A C 1
ATOM 1222 O O . SER A 1 157 ? 13.523 0.253 2.623 1.00 98.38 157 SER A O 1
ATOM 1224 N N . TRP A 1 158 ? 15.749 0.041 2.367 1.00 98.62 158 TRP A N 1
ATOM 1225 C CA . TRP A 1 158 ? 15.718 0.053 0.906 1.00 98.62 158 TRP A CA 1
ATOM 1226 C C . TRP A 1 158 ? 16.797 -0.824 0.275 1.00 98.62 158 TRP A C 1
ATOM 1228 O O . TRP A 1 158 ? 17.844 -1.099 0.867 1.00 98.62 158 TRP A O 1
ATOM 1238 N N . VAL A 1 159 ? 16.560 -1.248 -0.961 1.00 98.75 159 VAL A N 1
ATOM 1239 C CA . VAL A 1 159 ? 17.557 -1.923 -1.792 1.00 98.75 159 VAL A CA 1
ATOM 1240 C C . VAL A 1 159 ? 17.314 -1.622 -3.264 1.00 98.75 159 VAL A C 1
ATOM 1242 O O . VAL A 1 159 ? 16.171 -1.488 -3.697 1.00 98.75 159 VAL A O 1
ATOM 1245 N N . TYR A 1 160 ? 18.389 -1.570 -4.043 1.00 98.62 160 TYR A N 1
ATOM 1246 C CA . TYR A 1 160 ? 18.311 -1.414 -5.490 1.00 98.62 160 TYR A CA 1
ATOM 1247 C C . TYR A 1 160 ? 18.452 -2.756 -6.204 1.00 98.62 160 TYR A C 1
ATOM 1249 O O . TYR A 1 160 ? 19.228 -3.622 -5.792 1.00 98.62 160 TYR A O 1
ATOM 1257 N N . PHE A 1 161 ? 17.722 -2.919 -7.300 1.00 98.69 161 PHE A N 1
ATOM 1258 C CA . PHE A 1 161 ? 17.794 -4.086 -8.169 1.00 98.69 161 PHE A CA 1
ATOM 1259 C C . PHE A 1 161 ? 17.669 -3.672 -9.633 1.00 98.69 161 PHE A C 1
ATOM 1261 O O . PHE A 1 161 ? 17.161 -2.595 -9.945 1.00 98.69 161 PHE A O 1
ATOM 1268 N N . LEU A 1 162 ? 18.160 -4.522 -10.531 1.00 98.31 162 LEU A N 1
ATOM 1269 C CA . LEU A 1 162 ? 18.183 -4.244 -11.961 1.00 98.31 162 LEU A CA 1
ATOM 1270 C C . LEU A 1 162 ? 17.152 -5.094 -12.694 1.00 98.31 162 LEU A C 1
ATOM 1272 O O . LEU A 1 162 ? 17.067 -6.306 -12.491 1.00 98.31 162 LEU A O 1
ATOM 1276 N N . ALA A 1 163 ? 16.412 -4.469 -13.602 1.00 97.81 163 ALA A N 1
ATOM 1277 C CA . ALA A 1 163 ? 15.698 -5.204 -14.633 1.00 97.81 163 ALA A CA 1
ATOM 1278 C C . ALA A 1 163 ? 16.685 -5.932 -15.570 1.00 97.81 163 ALA A C 1
ATOM 1280 O O . ALA A 1 163 ? 17.859 -5.556 -15.633 1.00 97.81 163 ALA A O 1
ATOM 1281 N N . PRO A 1 164 ? 16.233 -6.923 -16.364 1.00 97.25 164 PRO A N 1
ATOM 1282 C CA . PRO A 1 164 ? 17.106 -7.671 -17.277 1.00 97.25 164 PRO A CA 1
ATOM 1283 C C . PRO A 1 164 ? 17.900 -6.817 -18.281 1.00 97.25 164 PRO A C 1
ATOM 1285 O O . PRO A 1 164 ? 18.911 -7.273 -18.802 1.00 97.25 164 PRO A O 1
ATOM 1288 N N . TRP A 1 165 ? 17.458 -5.585 -18.547 1.00 95.88 165 TRP A N 1
ATOM 1289 C CA . TRP A 1 165 ? 18.136 -4.627 -19.428 1.00 95.88 165 TRP A CA 1
ATOM 1290 C C . TRP A 1 165 ? 18.940 -3.550 -18.688 1.00 95.88 165 TRP A C 1
ATOM 1292 O O . TRP A 1 165 ? 19.345 -2.562 -19.289 1.00 95.88 165 TRP A O 1
ATOM 1302 N N . GLY A 1 166 ? 19.153 -3.716 -17.381 1.00 95.81 166 GLY A N 1
ATOM 1303 C CA . GLY A 1 166 ? 20.007 -2.853 -16.565 1.00 95.81 166 GLY A CA 1
ATOM 1304 C C . GLY A 1 166 ? 19.323 -1.630 -15.953 1.00 95.81 166 GLY A C 1
ATOM 1305 O O . GLY A 1 166 ? 19.958 -0.942 -15.161 1.00 95.81 166 GLY A O 1
ATOM 1306 N N . ALA A 1 167 ? 18.053 -1.343 -16.267 1.00 95.75 167 ALA A N 1
ATOM 1307 C CA . ALA A 1 167 ? 17.336 -0.251 -15.602 1.00 95.75 167 ALA A CA 1
ATOM 1308 C C . ALA A 1 167 ? 17.211 -0.514 -14.094 1.00 95.75 167 ALA A C 1
ATOM 1310 O O . ALA A 1 167 ? 16.855 -1.622 -13.682 1.00 95.75 167 ALA A O 1
ATOM 1311 N N . GLN A 1 168 ? 17.496 0.509 -13.287 1.00 97.50 168 GLN A N 1
ATOM 1312 C CA . GLN A 1 168 ? 17.504 0.411 -11.832 1.00 97.50 168 GLN A CA 1
ATOM 1313 C C . GLN A 1 168 ? 16.122 0.704 -11.237 1.00 97.50 168 GLN A C 1
ATOM 1315 O O . GLN A 1 168 ? 15.482 1.706 -11.557 1.00 97.50 168 GLN A O 1
ATOM 1320 N N . PHE A 1 169 ? 15.704 -0.151 -10.310 1.00 98.25 169 PHE A N 1
ATOM 1321 C CA . PHE A 1 169 ? 14.503 -0.007 -9.495 1.00 98.25 169 PHE A CA 1
ATOM 1322 C C . PHE A 1 169 ? 14.862 -0.129 -8.014 1.00 98.25 169 PHE A C 1
ATOM 1324 O O . PHE A 1 169 ? 15.919 -0.655 -7.657 1.00 98.25 169 PHE A O 1
ATOM 1331 N N . GLU A 1 170 ? 13.981 0.356 -7.147 1.00 98.44 170 GLU A N 1
ATOM 1332 C CA . GLU A 1 170 ? 14.150 0.304 -5.695 1.00 98.44 170 GLU A CA 1
ATOM 1333 C C . GLU A 1 170 ? 13.008 -0.496 -5.061 1.00 98.44 170 GLU A C 1
ATOM 1335 O O . GLU A 1 170 ? 11.844 -0.321 -5.417 1.00 98.44 170 GLU A O 1
ATOM 1340 N N . LEU A 1 171 ? 13.335 -1.374 -4.112 1.00 98.44 171 LEU A N 1
ATOM 1341 C CA . LEU A 1 171 ? 12.373 -1.830 -3.114 1.00 98.44 171 LEU A CA 1
ATOM 1342 C C . LEU A 1 171 ? 12.552 -0.990 -1.859 1.00 98.44 171 LEU A C 1
ATOM 1344 O O . LEU A 1 171 ? 13.674 -0.848 -1.376 1.00 98.44 171 LEU A O 1
ATOM 1348 N N . VAL A 1 172 ? 11.447 -0.501 -1.308 1.00 97.94 172 VAL A N 1
ATOM 1349 C CA . VAL A 1 172 ? 11.421 0.293 -0.080 1.00 97.94 172 VAL A CA 1
ATOM 1350 C C . VAL A 1 172 ? 10.440 -0.309 0.923 1.00 97.94 172 VAL A C 1
ATOM 1352 O O . VAL A 1 172 ? 9.400 -0.849 0.552 1.00 97.94 172 VAL A O 1
ATOM 1355 N N . SER A 1 173 ? 10.763 -0.239 2.210 1.00 97.62 173 SER A N 1
ATOM 1356 C CA . SER A 1 173 ? 9.951 -0.815 3.280 1.00 97.62 173 SER A CA 1
ATOM 1357 C C . SER A 1 173 ? 10.033 0.021 4.553 1.00 97.62 173 SER A C 1
ATOM 1359 O O . SER A 1 173 ? 11.096 0.507 4.928 1.00 97.62 173 SER A O 1
ATOM 1361 N N . TYR A 1 174 ? 8.893 0.216 5.211 1.00 96.50 174 TYR A N 1
ATOM 1362 C CA . TYR A 1 174 ? 8.771 0.944 6.483 1.00 96.50 174 TYR A CA 1
ATOM 1363 C C . TYR A 1 174 ? 7.480 0.516 7.212 1.00 96.50 174 TYR A C 1
ATOM 1365 O O . TYR A 1 174 ? 6.578 1.326 7.445 1.00 96.50 174 TYR A O 1
ATOM 1373 N N . PRO A 1 175 ? 7.329 -0.775 7.568 1.00 91.31 175 PRO A N 1
ATOM 1374 C CA . PRO A 1 175 ? 6.0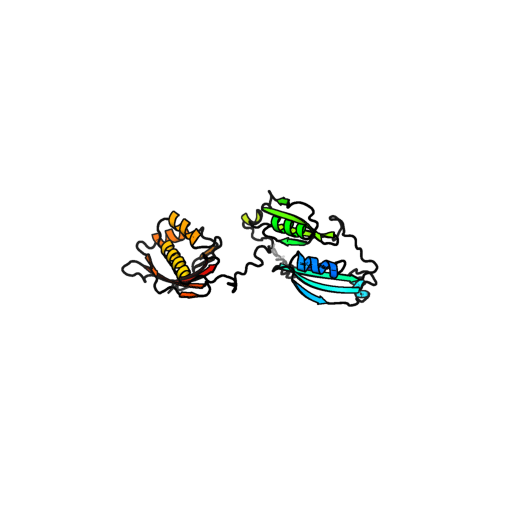87 -1.322 8.127 1.00 91.31 175 PRO A CA 1
ATOM 1375 C C . PRO A 1 175 ? 5.698 -0.699 9.474 1.00 91.31 175 PRO A C 1
ATOM 1377 O O . PRO A 1 175 ? 4.535 -0.737 9.857 1.00 91.31 175 PRO A O 1
ATOM 1380 N N . ASN A 1 176 ? 6.631 -0.038 10.163 1.00 90.44 176 ASN A N 1
ATOM 1381 C CA . ASN A 1 176 ? 6.378 0.670 11.422 1.00 90.44 176 ASN A CA 1
ATOM 1382 C C . ASN A 1 176 ? 6.359 2.204 11.265 1.00 90.44 176 ASN A C 1
ATOM 1384 O O . ASN A 1 176 ? 6.417 2.925 12.261 1.00 90.44 176 ASN A O 1
ATOM 1388 N N . GLY A 1 177 ? 6.280 2.696 10.022 1.00 92.44 177 GLY A N 1
ATOM 1389 C CA . GLY A 1 177 ? 6.374 4.118 9.689 1.00 92.44 177 GLY A CA 1
ATOM 1390 C C . GLY A 1 177 ? 7.805 4.655 9.777 1.00 92.44 177 GLY A C 1
ATOM 1391 O O . GLY A 1 177 ? 8.707 4.007 10.316 1.00 92.44 177 GLY A O 1
ATOM 1392 N N . LYS A 1 178 ? 8.019 5.853 9.231 1.00 95.31 178 LYS A N 1
ATOM 1393 C CA . LYS A 1 178 ? 9.295 6.577 9.341 1.00 95.31 178 LYS A CA 1
ATOM 1394 C C . LYS A 1 178 ? 9.290 7.506 10.556 1.00 95.31 178 LYS A C 1
ATOM 1396 O O . LYS A 1 178 ? 8.235 7.957 10.998 1.00 95.31 178 LYS A O 1
ATOM 1401 N N . ALA A 1 179 ? 10.463 7.838 11.090 1.00 96.00 179 ALA A N 1
ATOM 1402 C CA . ALA A 1 179 ? 10.582 8.648 12.304 1.00 96.00 179 ALA A CA 1
ATOM 1403 C C . ALA A 1 179 ? 9.847 9.997 12.238 1.00 96.00 179 ALA A C 1
ATOM 1405 O O . ALA A 1 179 ? 9.181 10.349 13.209 1.00 96.00 179 ALA A O 1
ATOM 1406 N N . TYR A 1 180 ? 9.887 10.701 11.101 1.00 95.75 180 TYR A N 1
ATOM 1407 C CA . TYR A 1 180 ? 9.201 11.991 10.946 1.00 95.75 180 TYR A CA 1
ATOM 1408 C C . TYR A 1 180 ? 7.675 11.897 11.142 1.00 95.75 180 TYR A C 1
ATOM 1410 O O . TYR A 1 180 ? 7.037 12.875 11.518 1.00 95.75 180 TYR A O 1
ATOM 1418 N N . GLU A 1 181 ? 7.067 10.727 10.921 1.00 93.19 181 GLU A N 1
ATOM 1419 C CA . GLU A 1 181 ? 5.619 10.541 11.070 1.00 93.19 181 GLU A CA 1
ATOM 1420 C C . GLU A 1 181 ? 5.177 10.575 12.535 1.00 93.19 181 GLU A C 1
ATOM 1422 O O . GLU A 1 181 ? 4.027 10.922 12.811 1.00 93.19 181 GLU A O 1
ATOM 1427 N N . LYS A 1 182 ? 6.085 10.251 13.467 1.00 89.62 182 LYS A N 1
ATOM 1428 C CA . LYS A 1 182 ? 5.823 10.213 14.916 1.00 89.62 182 LYS A CA 1
ATOM 1429 C C . LYS A 1 182 ? 5.597 11.602 15.506 1.00 89.62 182 LYS A C 1
ATOM 1431 O O . LYS A 1 182 ? 4.953 11.728 16.541 1.00 89.62 182 LYS A O 1
ATOM 1436 N N . GLU A 1 183 ? 6.089 12.638 14.833 1.00 87.81 183 GLU A N 1
ATOM 1437 C CA . GLU A 1 183 ? 5.904 14.038 15.224 1.00 87.81 183 GLU A CA 1
ATOM 1438 C C . GLU A 1 183 ? 4.556 14.614 14.753 1.00 87.81 183 GLU A C 1
ATOM 1440 O O . GLU A 1 183 ? 4.285 15.794 14.953 1.00 87.81 183 GLU A O 1
ATOM 1445 N N . ASN A 1 184 ? 3.690 13.791 14.143 1.00 86.06 184 ASN A N 1
ATOM 1446 C CA . ASN A 1 184 ? 2.378 14.182 13.617 1.00 86.06 184 ASN A CA 1
ATOM 1447 C C . ASN A 1 184 ? 2.426 15.433 12.717 1.00 86.06 184 ASN A C 1
ATOM 1449 O O . ASN A 1 184 ? 1.695 16.402 12.952 1.00 86.06 184 ASN A O 1
ATOM 1453 N N . PRO A 1 185 ? 3.266 15.432 11.664 1.00 91.19 185 PRO A N 1
ATOM 1454 C CA . PRO A 1 185 ? 3.352 16.567 10.765 1.00 91.19 185 PRO A CA 1
ATOM 1455 C C . PRO A 1 185 ? 2.009 16.781 10.064 1.00 91.19 185 PRO A C 1
ATOM 1457 O O . PRO A 1 185 ? 1.303 15.830 9.720 1.00 91.19 185 PRO A O 1
ATOM 1460 N N . LYS A 1 186 ? 1.686 18.048 9.786 1.00 91.38 186 LYS A N 1
ATOM 1461 C CA . LYS A 1 186 ? 0.474 18.422 9.040 1.00 91.38 186 LYS A CA 1
ATOM 1462 C C . LYS A 1 186 ? 0.392 17.726 7.674 1.00 91.38 186 LYS A C 1
ATOM 1464 O O . LYS A 1 186 ? -0.701 17.433 7.201 1.00 91.38 186 LYS A O 1
ATOM 1469 N N . THR A 1 187 ? 1.545 17.474 7.059 1.00 91.38 187 THR A N 1
ATOM 1470 C CA . THR A 1 187 ? 1.670 16.802 5.767 1.00 91.38 187 THR A CA 1
ATOM 1471 C C . THR A 1 187 ? 2.580 15.592 5.917 1.00 91.38 187 THR A C 1
ATOM 1473 O O . THR A 1 187 ? 3.688 15.713 6.438 1.00 91.38 187 THR A O 1
ATOM 1476 N N . LYS A 1 188 ? 2.127 14.439 5.424 1.00 92.44 188 LYS A N 1
ATOM 1477 C CA . LYS A 1 188 ? 2.922 13.212 5.316 1.00 92.44 188 LYS A CA 1
ATOM 1478 C C . LYS A 1 188 ? 3.240 12.932 3.850 1.00 92.44 188 LYS A C 1
ATOM 1480 O O . LYS A 1 188 ? 2.492 13.359 2.968 1.00 92.44 188 LYS A O 1
ATOM 1485 N N . LEU A 1 189 ? 4.339 12.226 3.593 1.00 92.94 189 LEU A N 1
ATOM 1486 C CA . LEU A 1 189 ? 4.587 11.666 2.267 1.00 92.94 189 LEU A CA 1
ATOM 1487 C C . LEU A 1 189 ? 3.462 10.685 1.928 1.00 92.94 189 LEU A C 1
ATOM 1489 O O . LEU A 1 189 ? 2.963 9.979 2.808 1.00 92.94 189 LEU A O 1
ATOM 1493 N N . TRP A 1 190 ? 3.060 10.642 0.659 1.00 91.12 190 TRP A N 1
ATOM 1494 C CA . TRP A 1 190 ? 2.139 9.608 0.203 1.00 91.12 190 TRP A CA 1
ATOM 1495 C C . TRP A 1 190 ? 2.777 8.230 0.410 1.00 91.12 190 TRP A C 1
ATOM 1497 O O . TRP A 1 190 ? 3.972 8.055 0.167 1.00 91.12 190 TRP A O 1
ATOM 1507 N N . SER A 1 191 ? 1.981 7.261 0.858 1.00 89.69 191 SER A N 1
ATOM 1508 C CA . SER A 1 191 ? 2.445 5.900 1.095 1.00 89.69 191 SER A CA 1
ATOM 1509 C C . SER A 1 191 ? 1.451 4.884 0.531 1.00 89.69 191 SER A C 1
ATOM 1511 O O . SER A 1 191 ? 0.265 4.967 0.856 1.00 89.69 191 SER A O 1
ATOM 1513 N N . PRO A 1 192 ? 1.922 3.893 -0.248 1.00 89.50 192 PRO A N 1
ATOM 1514 C CA . PRO A 1 192 ? 1.120 2.750 -0.671 1.00 89.50 192 PRO A CA 1
ATOM 1515 C C . PRO A 1 192 ? 1.048 1.650 0.399 1.00 89.50 192 PRO A C 1
ATOM 1517 O O . PRO A 1 192 ? 0.567 0.568 0.104 1.00 89.50 192 PRO A O 1
ATOM 1520 N N . LYS A 1 193 ? 1.540 1.875 1.624 1.00 84.75 193 LYS A N 1
ATOM 1521 C CA . LYS A 1 193 ? 1.618 0.834 2.660 1.00 84.75 193 LYS A CA 1
ATOM 1522 C C . LYS A 1 193 ? 0.274 0.161 2.965 1.00 84.75 193 LYS A C 1
ATOM 1524 O O . LYS A 1 193 ? 0.244 -1.028 3.224 1.00 84.75 193 LYS A O 1
ATOM 1529 N N . LEU A 1 194 ? -0.816 0.927 2.941 1.00 73.75 194 LEU A N 1
ATOM 1530 C CA . LEU A 1 194 ? -2.171 0.410 3.182 1.00 73.75 194 LEU A CA 1
ATOM 1531 C C . LEU A 1 194 ? -2.882 0.013 1.875 1.00 73.75 194 LEU A C 1
ATOM 1533 O O . LEU A 1 194 ? -4.077 -0.270 1.867 1.00 73.75 194 LEU A O 1
ATOM 1537 N N . ALA A 1 195 ? -2.186 0.070 0.739 1.00 68.94 195 ALA A N 1
ATOM 1538 C CA . ALA A 1 195 ? -2.744 -0.294 -0.553 1.00 68.94 195 ALA A CA 1
ATOM 1539 C C . ALA A 1 195 ? -2.893 -1.827 -0.601 1.00 68.94 195 ALA A C 1
ATOM 1541 O O . ALA A 1 195 ? -1.963 -2.550 -0.254 1.00 68.94 195 ALA A O 1
ATOM 1542 N N . GLY A 1 196 ? -4.068 -2.331 -0.978 1.00 54.84 196 GLY A N 1
ATOM 1543 C CA . GLY A 1 196 ? -4.428 -3.747 -0.849 1.00 54.84 196 GLY A CA 1
ATOM 1544 C C . GLY A 1 196 ? -5.068 -4.135 0.490 1.00 54.84 196 GLY A C 1
ATOM 1545 O O . GLY A 1 196 ? -5.691 -5.196 0.565 1.00 54.84 196 GLY A O 1
ATOM 1546 N N . GLU A 1 197 ? -5.014 -3.287 1.526 1.00 55.69 197 GLU A N 1
ATOM 1547 C CA . GLU A 1 197 ? -5.850 -3.466 2.717 1.00 55.69 197 GLU A CA 1
ATOM 1548 C C . GLU A 1 197 ? -7.288 -3.075 2.357 1.00 55.69 197 GLU A C 1
ATOM 1550 O O . GLU A 1 197 ? -7.697 -1.911 2.411 1.00 55.69 197 GLU A O 1
ATOM 1555 N N . SER A 1 198 ? -8.085 -4.055 1.924 1.00 44.97 198 SER A N 1
ATOM 1556 C CA . SER A 1 198 ? -9.508 -3.819 1.739 1.00 44.97 198 SER A CA 1
ATOM 1557 C C . SER A 1 198 ? -10.140 -3.589 3.111 1.00 44.97 198 SER A C 1
ATOM 1559 O O . SER A 1 198 ? -10.432 -4.533 3.835 1.00 44.97 198 SER A O 1
ATOM 1561 N N . PHE A 1 199 ? -10.461 -2.338 3.436 1.00 44.06 199 PHE A N 1
ATOM 1562 C CA . PHE A 1 199 ? -11.412 -2.026 4.513 1.00 44.06 199 PHE A CA 1
ATOM 1563 C C . PHE A 1 199 ? -12.830 -2.550 4.206 1.00 44.06 199 PHE A C 1
ATOM 1565 O O . PHE A 1 199 ? -13.737 -2.450 5.031 1.00 44.06 199 PHE A O 1
ATOM 1572 N N . ALA A 1 200 ? -13.042 -3.103 3.008 1.00 43.62 200 ALA A N 1
ATOM 1573 C CA . ALA A 1 200 ? -14.219 -3.881 2.681 1.00 43.62 200 ALA A CA 1
ATOM 1574 C C . ALA A 1 200 ? -14.120 -5.272 3.320 1.00 43.62 200 ALA A C 1
ATOM 1576 O O . ALA A 1 200 ? -13.142 -5.989 3.125 1.00 43.62 200 ALA A O 1
ATOM 1577 N N . ILE A 1 201 ? -15.180 -5.692 4.010 1.00 43.12 201 ILE A N 1
ATOM 1578 C CA . ILE A 1 201 ? -15.407 -7.101 4.341 1.00 43.12 201 ILE A CA 1
ATOM 1579 C C . ILE A 1 201 ? -15.586 -7.838 3.008 1.00 43.12 201 ILE A C 1
ATOM 1581 O O . ILE A 1 201 ? -16.677 -7.879 2.439 1.00 43.12 201 ILE A O 1
ATOM 1585 N N . THR A 1 202 ? -14.492 -8.339 2.441 1.00 43.62 202 THR A N 1
ATOM 1586 C CA . THR A 1 202 ? -14.520 -9.128 1.209 1.00 43.62 202 THR A CA 1
ATOM 1587 C C . THR A 1 202 ? -14.967 -10.553 1.528 1.00 43.62 202 THR A C 1
ATOM 1589 O O . THR A 1 202 ? -14.834 -11.033 2.654 1.00 43.62 202 THR A O 1
ATOM 1592 N N . SER A 1 203 ? -15.494 -11.274 0.531 1.00 47.44 203 SER A N 1
ATOM 1593 C CA . SER A 1 203 ? -15.980 -12.657 0.717 1.00 47.44 203 SER A CA 1
ATOM 1594 C C . SER A 1 203 ? -14.901 -13.666 1.162 1.00 47.44 203 SER A C 1
ATOM 1596 O O . SER A 1 203 ? -15.224 -14.816 1.445 1.00 47.44 203 SER A O 1
ATOM 1598 N N . ALA A 1 204 ? -13.632 -13.243 1.221 1.00 48.16 204 ALA A N 1
ATOM 1599 C CA . ALA A 1 204 ? -12.493 -14.052 1.642 1.00 48.16 204 ALA A CA 1
ATOM 1600 C C . ALA A 1 204 ? -12.313 -14.115 3.171 1.00 48.16 204 ALA A C 1
ATOM 1602 O O . ALA A 1 204 ? -11.665 -15.040 3.666 1.00 48.16 204 ALA A O 1
ATOM 1603 N N . THR A 1 205 ? -12.886 -13.181 3.940 1.00 58.19 205 THR A N 1
ATOM 1604 C CA . THR A 1 205 ? -12.810 -13.236 5.404 1.00 58.19 205 THR A CA 1
ATOM 1605 C C . THR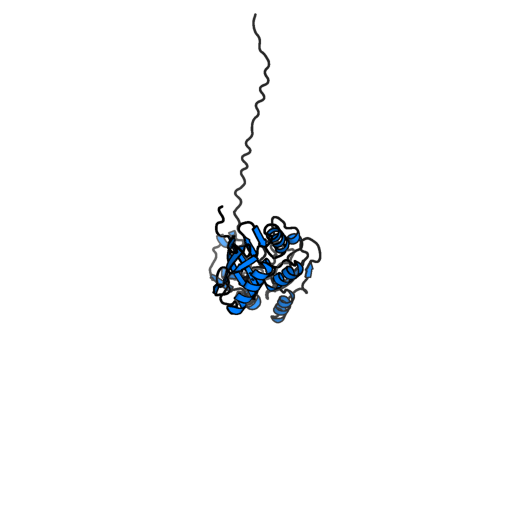 A 1 205 ? -13.700 -14.365 5.907 1.00 58.19 205 THR A C 1
ATOM 1607 O O . THR A 1 205 ? -14.913 -14.361 5.691 1.00 58.19 205 THR A O 1
ATOM 1610 N N . LYS A 1 206 ? -13.104 -15.344 6.602 1.00 71.62 206 LYS A N 1
ATOM 1611 C CA . LYS A 1 206 ? -13.856 -16.429 7.241 1.00 71.62 206 LYS A CA 1
ATOM 1612 C C . LYS A 1 206 ? -14.946 -15.823 8.127 1.00 71.62 206 LYS A C 1
ATOM 1614 O O . LYS A 1 206 ? -14.655 -15.069 9.056 1.00 71.62 206 LYS A O 1
ATOM 1619 N N . VAL A 1 207 ? -16.198 -16.158 7.831 1.00 81.81 207 VAL A N 1
ATOM 1620 C CA . VAL A 1 207 ? -17.334 -15.754 8.660 1.00 81.81 207 VAL A CA 1
ATOM 1621 C C . VAL A 1 207 ? -17.241 -16.510 9.983 1.00 81.81 207 VAL A C 1
ATOM 1623 O O . VAL A 1 207 ? -17.156 -17.741 9.995 1.00 81.81 207 VAL A O 1
ATOM 1626 N N . MET A 1 208 ? -17.202 -15.774 11.089 1.00 88.88 208 MET A N 1
ATOM 1627 C CA . MET A 1 208 ? -17.227 -16.342 12.433 1.00 88.88 208 MET A CA 1
ATOM 1628 C C . MET A 1 208 ? -18.556 -17.045 12.688 1.00 88.88 208 MET A C 1
ATOM 1630 O O . MET A 1 208 ? -19.602 -16.624 12.187 1.00 88.88 208 MET A O 1
ATOM 1634 N N . ALA A 1 209 ? -18.538 -18.091 13.513 1.00 91.06 209 ALA A N 1
ATOM 1635 C CA . ALA A 1 209 ? -19.787 -18.690 13.954 1.00 91.06 209 ALA A CA 1
ATOM 1636 C C . ALA A 1 209 ? -20.570 -17.685 14.816 1.00 91.06 209 ALA A C 1
ATOM 1638 O O . ALA A 1 209 ? -19.989 -16.981 15.643 1.00 91.06 209 ALA A O 1
ATOM 1639 N N . THR A 1 210 ? -21.897 -17.655 14.676 1.00 92.88 210 THR A N 1
ATOM 1640 C CA . THR A 1 210 ? -22.795 -16.783 15.458 1.00 92.88 210 THR A CA 1
ATOM 1641 C C . THR A 1 210 ? -22.489 -16.838 16.958 1.00 92.88 210 THR A C 1
ATOM 1643 O O . THR A 1 210 ? -22.360 -15.803 17.602 1.00 92.88 210 THR A O 1
ATOM 1646 N N . THR A 1 211 ? -22.262 -18.037 17.499 1.00 93.75 211 THR A N 1
ATOM 1647 C CA . THR A 1 211 ? -21.958 -18.254 18.922 1.00 93.75 211 THR A CA 1
ATOM 1648 C C . THR A 1 211 ? -20.607 -17.681 19.362 1.00 93.75 211 THR A C 1
ATOM 1650 O O . THR A 1 211 ? -20.427 -17.356 20.535 1.00 93.75 211 THR A O 1
ATOM 1653 N N . GLU A 1 212 ? -19.635 -17.550 18.458 1.00 95.31 212 GLU A N 1
ATOM 1654 C CA . GLU A 1 212 ? -18.344 -16.911 18.741 1.00 95.31 212 GLU A CA 1
ATOM 1655 C C . GLU A 1 212 ? -18.486 -15.389 18.756 1.00 95.31 212 GLU A C 1
ATOM 1657 O O . GLU A 1 212 ? -17.949 -14.734 19.650 1.00 95.31 212 GLU A O 1
ATOM 1662 N N . VAL A 1 213 ? -19.265 -14.836 17.820 1.00 96.19 213 VAL A N 1
ATOM 1663 C CA . VAL A 1 213 ? -19.594 -13.404 17.789 1.00 96.19 213 VAL A CA 1
ATOM 1664 C C . VAL A 1 213 ? -20.364 -12.997 19.045 1.00 96.19 213 VAL A C 1
ATOM 1666 O O . VAL A 1 213 ? -20.029 -12.000 19.681 1.00 96.19 213 VAL A O 1
ATOM 1669 N N . GLU A 1 214 ? -21.348 -13.794 19.460 1.00 95.62 214 GLU A N 1
ATOM 1670 C CA . GLU A 1 214 ? -22.097 -13.559 20.697 1.00 95.62 214 GLU A CA 1
ATOM 1671 C C . GLU A 1 214 ? -21.182 -13.539 21.926 1.00 95.62 214 GLU A C 1
ATOM 1673 O O . GLU A 1 214 ? -21.280 -12.627 22.744 1.00 95.62 214 GLU A O 1
ATOM 1678 N N . LYS A 1 215 ? -20.247 -14.492 22.044 1.00 96.75 215 LYS A N 1
ATOM 1679 C CA . LYS A 1 215 ? -19.265 -14.516 23.143 1.00 96.75 215 LYS A CA 1
ATOM 1680 C C . LYS A 1 215 ? -18.356 -13.290 23.129 1.00 96.75 215 LYS A C 1
ATOM 1682 O O . LYS A 1 215 ? -18.102 -12.715 24.187 1.00 96.75 215 LYS A O 1
ATOM 1687 N N . LEU A 1 216 ? -17.878 -12.885 21.951 1.00 98.12 216 LEU A N 1
ATOM 1688 C CA . LEU A 1 216 ? -17.047 -11.692 21.781 1.00 98.12 216 LEU A CA 1
ATOM 1689 C C . LEU A 1 216 ? -17.788 -10.435 22.254 1.00 98.12 216 LEU A C 1
ATOM 1691 O O . LEU A 1 216 ? -17.240 -9.648 23.025 1.00 98.12 216 LEU A O 1
ATOM 1695 N N . LEU A 1 217 ? -19.048 -10.272 21.850 1.00 98.00 217 LEU A N 1
ATOM 1696 C CA . LEU A 1 217 ? -19.848 -9.104 22.212 1.00 98.00 217 LEU A CA 1
ATOM 1697 C C . LEU A 1 217 ? -20.357 -9.131 23.660 1.00 98.00 217 LEU A C 1
ATOM 1699 O O . LEU A 1 217 ? -20.471 -8.081 24.291 1.00 98.00 217 LEU A O 1
ATOM 1703 N N . GLN A 1 218 ? -20.582 -10.309 24.240 1.00 96.88 218 GLN A N 1
ATOM 1704 C CA . GLN A 1 218 ? -20.820 -10.440 25.679 1.00 96.88 218 GLN A CA 1
ATOM 1705 C C . GLN A 1 218 ? -19.579 -10.047 26.488 1.00 96.88 218 GLN A C 1
ATOM 1707 O O . GLN A 1 218 ? -19.703 -9.340 27.488 1.00 96.88 218 GLN A O 1
ATOM 1712 N N . LEU A 1 219 ? -18.380 -10.445 26.044 1.00 98.00 219 LEU A N 1
ATOM 1713 C CA . LEU A 1 219 ? -17.125 -10.019 26.664 1.00 98.00 219 LEU A CA 1
ATOM 1714 C C . LEU A 1 219 ? -16.921 -8.506 26.522 1.00 98.00 219 LEU A C 1
ATOM 1716 O O . LEU A 1 219 ? -16.511 -7.860 27.487 1.00 98.00 219 LEU A O 1
ATOM 1720 N N . HIS A 1 220 ? -17.239 -7.934 25.358 1.00 98.12 220 HIS A N 1
ATOM 1721 C CA . HIS A 1 220 ? -17.266 -6.488 25.146 1.00 98.12 220 HIS A CA 1
ATOM 1722 C C . HIS A 1 220 ? -18.172 -5.798 26.174 1.00 98.12 220 HIS A C 1
ATOM 1724 O O . HIS A 1 220 ? -17.681 -4.998 26.968 1.00 98.12 220 HIS A O 1
ATOM 1730 N N . LEU A 1 221 ? -19.452 -6.174 26.248 1.00 97.31 221 LEU A N 1
ATOM 1731 C CA . LEU A 1 221 ? -20.419 -5.563 27.165 1.00 97.31 221 LEU A CA 1
ATOM 1732 C C . LEU A 1 221 ? -19.994 -5.702 28.637 1.00 97.31 221 LEU A C 1
ATOM 1734 O O . LEU A 1 221 ? -20.047 -4.740 29.404 1.00 97.31 221 LEU A O 1
ATOM 1738 N N . ALA A 1 222 ? -19.501 -6.880 29.030 1.00 96.81 222 ALA A N 1
ATOM 1739 C CA . ALA A 1 222 ? -18.983 -7.120 30.374 1.00 96.81 222 ALA A CA 1
ATOM 1740 C C . ALA A 1 222 ? -17.754 -6.251 30.691 1.00 96.81 222 ALA A C 1
ATOM 1742 O O . ALA A 1 222 ? -17.598 -5.792 31.820 1.00 96.81 222 ALA A O 1
ATOM 1743 N N . THR A 1 223 ? -16.901 -5.986 29.698 1.00 98.00 223 THR A N 1
ATOM 1744 C CA . THR A 1 223 ? -15.705 -5.145 29.854 1.00 98.00 223 THR A CA 1
ATOM 1745 C C . THR A 1 223 ? -16.062 -3.683 30.104 1.00 98.00 223 THR A C 1
ATOM 1747 O O . THR A 1 223 ? -15.408 -3.035 30.917 1.00 98.00 223 THR A O 1
ATOM 1750 N N . TRP A 1 224 ? -17.129 -3.176 29.484 1.00 96.50 224 TRP A N 1
ATOM 1751 C CA . TRP A 1 224 ? -17.652 -1.833 29.761 1.00 96.50 224 TRP A CA 1
ATOM 1752 C C . TRP A 1 224 ? -18.238 -1.695 31.177 1.00 96.50 224 TRP A C 1
ATOM 1754 O O . TRP A 1 224 ? -18.211 -0.610 31.757 1.00 96.50 224 TRP A O 1
ATOM 1764 N N . GLY A 1 225 ? -18.714 -2.797 31.768 1.00 94.81 225 GLY A N 1
ATOM 1765 C CA . GLY A 1 225 ? -19.154 -2.866 33.167 1.00 94.81 225 GLY A CA 1
ATOM 1766 C C . GLY A 1 225 ? -18.057 -3.212 34.189 1.00 94.81 225 GLY A C 1
ATOM 1767 O O . GLY A 1 225 ? -18.320 -3.182 35.392 1.00 94.81 225 GLY A O 1
ATOM 1768 N N . GLU A 1 226 ? -16.843 -3.558 33.751 1.00 97.25 226 GLU A N 1
ATOM 1769 C CA . GLU A 1 226 ? -15.737 -3.952 34.632 1.00 97.25 226 GLU A CA 1
ATOM 1770 C C . GLU A 1 226 ? -15.080 -2.716 35.269 1.00 97.25 226 GLU A C 1
ATOM 1772 O O . GLU A 1 226 ? -14.788 -1.717 34.606 1.00 97.25 226 GLU A O 1
ATOM 1777 N N . LYS A 1 227 ? -14.832 -2.785 36.580 1.00 95.94 227 LYS A N 1
ATOM 1778 C CA . LYS A 1 227 ? -14.273 -1.680 37.376 1.00 95.94 227 LYS A CA 1
ATOM 1779 C C . LYS A 1 227 ? -12.750 -1.733 37.466 1.00 95.94 227 LYS A C 1
ATOM 1781 O O . LYS A 1 227 ? -12.110 -0.733 37.768 1.00 95.94 227 LYS A O 1
ATOM 1786 N N . ASN A 1 228 ? -12.154 -2.904 37.252 1.00 97.75 228 ASN A N 1
ATOM 1787 C CA . ASN A 1 228 ? -10.711 -3.083 37.316 1.00 97.75 228 ASN A CA 1
ATOM 1788 C C . ASN A 1 228 ? -10.047 -2.759 35.963 1.00 97.75 228 ASN A C 1
ATOM 1790 O O . ASN A 1 228 ? -10.206 -3.487 34.981 1.00 97.75 228 ASN A O 1
ATOM 1794 N N . VAL A 1 229 ? -9.241 -1.694 35.948 1.00 97.38 229 VAL A N 1
ATOM 1795 C CA . VAL A 1 229 ? -8.508 -1.195 34.769 1.00 97.38 229 VAL A CA 1
ATOM 1796 C C . VAL A 1 229 ? -7.598 -2.260 34.143 1.00 97.38 229 VAL A C 1
ATOM 1798 O O . VAL A 1 229 ? -7.534 -2.382 32.919 1.00 97.38 229 VAL A O 1
ATOM 1801 N N . GLU A 1 230 ? -6.894 -3.061 34.948 1.00 97.31 230 GLU A N 1
ATOM 1802 C CA . GLU A 1 230 ? -5.982 -4.090 34.432 1.00 97.31 230 GLU A CA 1
ATOM 1803 C C . GLU A 1 230 ? -6.740 -5.203 33.704 1.00 97.31 230 GLU A C 1
ATOM 1805 O O . GLU A 1 230 ? -6.313 -5.662 32.641 1.00 97.31 230 GLU A O 1
ATOM 1810 N N . LYS A 1 231 ? -7.894 -5.617 34.242 1.00 97.94 231 LYS A N 1
ATOM 1811 C CA . LYS A 1 231 ? -8.782 -6.582 33.588 1.00 97.94 231 LYS A CA 1
ATOM 1812 C C . LYS A 1 231 ? -9.339 -6.023 32.286 1.00 97.94 231 LYS A C 1
ATOM 1814 O O . LYS A 1 231 ? -9.265 -6.716 31.274 1.00 97.94 231 LYS A O 1
ATOM 1819 N N . ARG A 1 232 ? -9.810 -4.770 32.273 1.00 98.19 232 ARG A N 1
ATOM 1820 C CA . ARG A 1 232 ? -10.262 -4.120 31.032 1.00 98.19 232 ARG A CA 1
ATOM 1821 C C . ARG A 1 232 ? -9.162 -4.084 29.983 1.00 98.19 232 ARG A C 1
ATOM 1823 O O . ARG A 1 232 ? -9.383 -4.493 28.853 1.00 98.19 232 ARG A O 1
ATOM 1830 N N . THR A 1 233 ? -7.951 -3.708 30.382 1.00 97.06 233 THR A N 1
ATOM 1831 C CA . THR A 1 233 ? -6.787 -3.650 29.486 1.00 97.06 233 THR A CA 1
ATOM 1832 C C . THR A 1 233 ? -6.448 -5.018 28.887 1.00 97.06 233 THR A C 1
ATOM 1834 O O . THR A 1 233 ? -6.118 -5.110 27.705 1.00 97.06 233 THR A O 1
ATOM 1837 N N . LYS A 1 234 ? -6.563 -6.103 29.665 1.00 97.38 234 LYS A N 1
ATOM 1838 C CA . LYS A 1 234 ? -6.419 -7.473 29.145 1.00 97.38 234 LYS A CA 1
ATOM 1839 C C . LYS A 1 234 ? -7.543 -7.823 28.170 1.00 97.38 234 LYS A C 1
ATOM 1841 O O . LYS A 1 234 ? -7.258 -8.344 27.096 1.00 97.38 234 LYS A O 1
ATOM 1846 N N . ASN A 1 235 ? -8.786 -7.492 28.509 1.00 98.00 235 ASN A N 1
ATOM 1847 C CA . ASN A 1 235 ? -9.937 -7.756 27.651 1.00 98.00 235 ASN A CA 1
ATOM 1848 C C . ASN A 1 235 ? -9.865 -6.972 26.336 1.00 98.00 235 ASN A C 1
ATOM 1850 O O . ASN A 1 235 ? -10.161 -7.540 25.294 1.00 98.00 235 ASN A O 1
ATOM 1854 N N . PHE A 1 236 ? -9.403 -5.719 26.336 1.00 98.12 236 PHE A N 1
ATOM 1855 C CA . PHE A 1 236 ? -9.251 -4.922 25.115 1.00 98.12 236 PHE A CA 1
ATOM 1856 C C . PHE A 1 236 ? -8.380 -5.621 24.073 1.00 98.12 236 PHE A C 1
ATOM 1858 O O . PHE A 1 236 ? -8.754 -5.667 22.907 1.00 98.12 236 PHE A O 1
ATOM 1865 N N . LYS A 1 237 ? -7.284 -6.262 24.499 1.00 95.94 237 LYS A N 1
ATOM 1866 C CA . LYS A 1 237 ? -6.412 -7.040 23.605 1.00 95.94 237 LYS A CA 1
ATOM 1867 C C . LYS A 1 237 ? -7.099 -8.269 23.008 1.00 95.94 237 LYS A C 1
ATOM 1869 O O . LYS A 1 237 ? -6.684 -8.735 21.948 1.00 95.94 237 LYS A O 1
ATOM 1874 N N . LEU A 1 238 ? -8.100 -8.819 23.693 1.00 95.62 238 LEU A N 1
ATOM 1875 C CA . LEU A 1 238 ? -8.900 -9.948 23.215 1.00 95.62 238 LEU A CA 1
ATOM 1876 C C . LEU A 1 238 ? -10.037 -9.487 22.299 1.00 95.62 238 LEU A C 1
ATOM 1878 O O . LEU A 1 238 ? -10.372 -10.196 21.358 1.00 95.62 238 LEU A O 1
ATOM 1882 N N . ILE A 1 239 ? -10.612 -8.317 22.579 1.00 98.25 239 ILE A N 1
ATOM 1883 C CA . ILE A 1 239 ? -11.819 -7.820 21.921 1.00 98.25 239 ILE A CA 1
ATOM 1884 C C . ILE A 1 239 ? -11.497 -7.058 20.633 1.00 98.25 239 ILE A C 1
ATOM 1886 O O . ILE A 1 239 ? -12.183 -7.258 19.637 1.00 98.25 239 ILE A O 1
ATOM 1890 N N . TYR A 1 240 ? -10.492 -6.181 20.646 1.00 97.81 240 TYR A N 1
ATOM 1891 C CA . TYR A 1 240 ? -10.269 -5.181 19.599 1.00 97.81 240 TYR A CA 1
ATOM 1892 C C . TYR A 1 240 ? -8.982 -5.431 18.808 1.00 97.81 240 TYR A C 1
ATOM 1894 O O . TYR A 1 240 ? -7.994 -5.940 19.350 1.00 97.81 240 TYR A O 1
ATOM 1902 N N . THR A 1 241 ? -8.972 -5.048 17.529 1.00 94.75 241 THR A N 1
ATOM 1903 C CA . THR A 1 241 ? -7.714 -4.870 16.788 1.00 94.75 241 THR A CA 1
ATOM 1904 C C . THR A 1 241 ? -6.927 -3.693 17.376 1.00 94.75 241 THR A C 1
ATOM 1906 O O . THR A 1 241 ? -7.494 -2.826 18.045 1.00 94.75 241 THR A O 1
ATOM 1909 N N . GLU A 1 242 ? -5.607 -3.660 17.167 1.00 89.25 242 GLU A N 1
ATOM 1910 C CA . GLU A 1 242 ? -4.764 -2.570 17.694 1.00 89.25 242 GLU A CA 1
ATOM 1911 C C . GLU A 1 242 ? -5.166 -1.201 17.126 1.00 89.25 242 GLU A C 1
ATOM 1913 O O . GLU A 1 242 ? -5.063 -0.185 17.810 1.00 89.25 242 GLU A O 1
ATOM 1918 N N . ASP A 1 243 ? -5.691 -1.200 15.904 1.00 87.62 243 ASP A N 1
ATOM 1919 C CA . ASP A 1 243 ? -6.132 -0.041 15.138 1.00 87.62 243 ASP A CA 1
ATOM 1920 C C . ASP A 1 243 ? -7.663 0.082 15.049 1.00 87.62 243 ASP A C 1
ATOM 1922 O O . ASP A 1 243 ? -8.190 0.621 14.076 1.00 87.62 243 ASP A O 1
ATOM 1926 N N . VAL A 1 244 ? -8.395 -0.434 16.045 1.00 96.00 244 VAL A N 1
ATOM 1927 C CA . VAL A 1 244 ? -9.863 -0.348 16.071 1.00 96.00 244 VAL A CA 1
ATOM 1928 C C . VAL A 1 244 ? -10.336 1.099 15.903 1.00 96.00 244 VAL A C 1
ATOM 1930 O O . VAL A 1 244 ? -9.866 1.999 16.596 1.00 96.00 244 VAL A O 1
ATOM 1933 N N . ASN A 1 245 ? -11.305 1.330 15.022 1.00 96.31 245 ASN A N 1
ATOM 1934 C CA . ASN A 1 245 ? -11.963 2.627 14.889 1.00 96.31 245 ASN A CA 1
ATOM 1935 C C . ASN A 1 245 ? -13.261 2.643 15.707 1.00 96.31 245 ASN A C 1
ATOM 1937 O O . ASN A 1 245 ? -14.168 1.850 15.445 1.00 96.31 245 ASN A O 1
ATOM 1941 N N . ILE A 1 246 ? -13.360 3.532 16.693 1.00 96.75 246 ILE A N 1
ATOM 1942 C CA . ILE A 1 246 ? -14.529 3.662 17.571 1.00 96.75 246 ILE A CA 1
ATOM 1943 C C . ILE A 1 246 ? -15.161 5.025 17.330 1.00 96.75 246 ILE A C 1
ATOM 1945 O O . ILE A 1 246 ? -14.523 6.056 17.538 1.00 96.75 246 ILE A O 1
ATOM 1949 N N . VAL A 1 247 ? -16.418 5.021 16.899 1.00 95.69 247 VAL A N 1
ATOM 1950 C CA . VAL A 1 247 ? -17.183 6.212 16.540 1.00 95.69 247 VAL A CA 1
ATOM 1951 C C . VAL A 1 247 ? -18.381 6.319 17.471 1.00 95.69 247 VAL A C 1
ATOM 1953 O O . VAL A 1 247 ? -19.306 5.512 17.400 1.00 95.69 247 VAL A O 1
ATOM 1956 N N . ASP A 1 248 ? -18.356 7.334 18.323 1.00 92.69 248 ASP A N 1
ATOM 1957 C CA . ASP A 1 248 ? -19.412 7.694 19.263 1.00 92.69 248 ASP A CA 1
ATOM 1958 C C . ASP A 1 248 ? -19.938 9.105 18.929 1.00 92.69 248 ASP A C 1
ATOM 1960 O O . ASP A 1 248 ? -19.206 9.913 18.344 1.00 92.69 248 ASP A O 1
ATOM 1964 N N . PRO A 1 249 ? -21.188 9.463 19.278 1.00 91.88 249 PRO A N 1
ATOM 1965 C CA . PRO A 1 249 ? -21.708 10.811 19.046 1.00 91.88 249 PRO A CA 1
ATOM 1966 C C . PRO A 1 249 ? -20.866 11.945 19.653 1.00 91.88 249 PRO A C 1
ATOM 1968 O O . PRO A 1 249 ? -20.968 13.083 19.192 1.00 91.88 249 PRO A O 1
ATOM 1971 N N . PHE A 1 250 ? -20.043 11.661 20.664 1.00 88.12 250 PHE A N 1
ATOM 1972 C CA . PHE A 1 250 ? -19.223 12.645 21.367 1.00 88.12 250 PHE A CA 1
ATOM 1973 C C . PHE A 1 250 ? -17.729 12.571 21.036 1.00 88.12 250 PHE A C 1
ATOM 1975 O O . PHE A 1 250 ? -17.005 13.523 21.337 1.00 88.12 250 PHE A O 1
ATOM 1982 N N . PHE A 1 251 ? -17.242 11.478 20.439 1.00 87.12 251 PHE A N 1
ATOM 1983 C CA . PHE A 1 251 ? -15.818 11.298 20.153 1.00 87.12 251 PHE A CA 1
ATOM 1984 C C . PHE A 1 251 ? -15.544 10.277 19.041 1.00 87.12 251 PHE A C 1
ATOM 1986 O O . PHE A 1 251 ? -16.365 9.424 18.717 1.00 87.12 251 PHE A O 1
ATOM 1993 N N . ILE A 1 252 ? -14.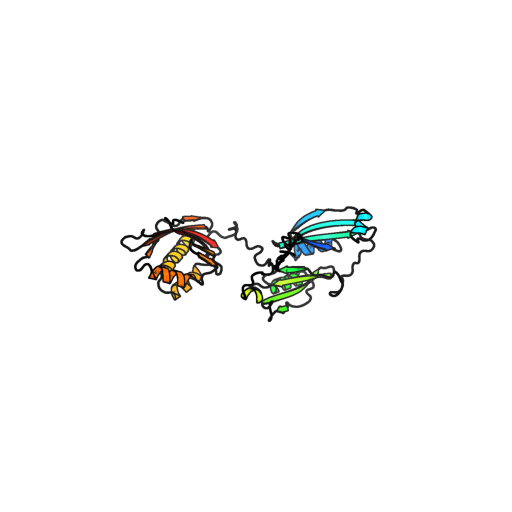329 10.332 18.493 1.00 91.69 252 ILE A N 1
ATOM 1994 C CA . ILE A 1 252 ? -13.790 9.309 17.591 1.00 91.69 252 ILE A CA 1
ATOM 1995 C C . ILE A 1 252 ? -12.415 8.895 18.117 1.00 91.69 252 ILE A C 1
ATOM 1997 O O . ILE A 1 252 ? -11.572 9.760 18.357 1.00 91.69 252 ILE A O 1
ATOM 2001 N N . LEU A 1 253 ? -12.189 7.590 18.285 1.00 90.00 253 LEU A N 1
ATOM 2002 C CA . LEU A 1 253 ? -10.911 7.017 18.717 1.00 90.00 253 LEU A CA 1
ATOM 2003 C C . LEU A 1 253 ? -10.355 6.063 17.659 1.00 90.00 253 LEU A C 1
ATOM 2005 O O . LEU A 1 253 ? -11.099 5.294 17.055 1.00 90.00 253 LEU A O 1
ATOM 2009 N N . ASN A 1 254 ? -9.031 6.082 17.501 1.00 91.19 254 ASN A N 1
ATOM 2010 C CA . ASN A 1 254 ? -8.282 5.068 16.763 1.00 91.19 254 ASN A CA 1
ATOM 2011 C C . ASN A 1 254 ? -7.398 4.312 17.766 1.00 91.19 254 ASN A C 1
ATOM 2013 O O . ASN A 1 254 ? -6.469 4.887 18.335 1.00 91.19 254 ASN A O 1
ATOM 2017 N N . GLY A 1 255 ? -7.714 3.042 18.004 1.00 92.88 255 GLY A N 1
ATOM 2018 C CA . GLY A 1 255 ? -7.124 2.210 19.049 1.00 92.88 255 GLY A CA 1
ATOM 2019 C C . GLY A 1 255 ? -7.831 2.328 20.406 1.00 92.88 255 GLY A C 1
ATOM 2020 O O . GLY A 1 255 ? -8.856 2.990 20.565 1.00 92.88 255 GLY A O 1
ATOM 2021 N N . THR A 1 256 ? -7.278 1.653 21.419 1.00 95.62 256 THR A N 1
ATOM 2022 C CA . THR A 1 256 ? -7.921 1.486 22.740 1.00 95.62 256 THR A CA 1
ATOM 2023 C C . THR A 1 256 ? -7.297 2.321 23.861 1.00 95.62 256 THR A C 1
ATOM 2025 O O . THR A 1 256 ? -7.648 2.123 25.025 1.00 95.62 256 THR A O 1
ATOM 2028 N N . ALA A 1 257 ? -6.336 3.197 23.553 1.00 90.38 257 ALA A N 1
ATOM 2029 C CA . ALA A 1 257 ? -5.541 3.910 24.560 1.00 90.38 257 ALA A CA 1
ATOM 2030 C C . ALA A 1 257 ? -6.411 4.759 25.507 1.00 90.38 257 ALA A C 1
ATOM 2032 O O . ALA A 1 257 ? -6.228 4.711 26.724 1.00 90.38 257 ALA A O 1
ATOM 2033 N N . ASP A 1 258 ? -7.420 5.435 24.953 1.00 92.38 258 ASP A N 1
ATOM 2034 C CA . ASP A 1 258 ? -8.261 6.387 25.687 1.00 92.38 258 ASP A CA 1
ATOM 2035 C C . ASP A 1 258 ? -9.573 5.783 26.224 1.00 92.38 258 ASP A C 1
ATOM 2037 O O . ASP A 1 258 ? -10.357 6.470 26.880 1.00 92.38 258 ASP A O 1
ATOM 2041 N N . LEU A 1 259 ? -9.810 4.477 26.028 1.00 94.62 259 LEU A N 1
ATOM 2042 C CA . LEU A 1 259 ? -11.035 3.820 26.507 1.00 94.62 259 LEU A CA 1
ATOM 2043 C C . LEU A 1 259 ? -11.103 3.710 28.031 1.00 94.62 259 LEU A C 1
ATOM 2045 O O . LEU A 1 259 ? -12.174 3.862 28.612 1.00 94.62 259 LEU A O 1
ATOM 2049 N N . ASN A 1 260 ? -9.980 3.427 28.697 1.00 96.81 260 ASN A N 1
ATOM 2050 C CA . ASN A 1 260 ? -9.971 3.278 30.155 1.00 96.81 260 ASN A CA 1
ATOM 2051 C C . ASN A 1 260 ? -10.379 4.577 30.875 1.00 96.81 260 ASN A C 1
ATOM 2053 O O . ASN A 1 260 ? -11.310 4.505 31.679 1.00 96.81 260 ASN A O 1
ATOM 2057 N N . PRO A 1 261 ? -9.766 5.743 30.576 1.00 94.56 261 PRO A N 1
ATOM 2058 C CA . PRO A 1 261 ? -10.202 7.018 31.143 1.00 94.56 261 PRO A CA 1
ATOM 2059 C C . PRO A 1 261 ? -11.686 7.317 30.904 1.00 94.56 261 PRO A C 1
ATOM 2061 O O . PRO A 1 261 ? -12.372 7.773 31.818 1.00 94.56 261 PRO A O 1
ATOM 2064 N N . PHE A 1 262 ? -12.195 7.025 29.702 1.00 94.19 262 PHE A N 1
ATOM 2065 C CA . PHE A 1 262 ? -13.599 7.253 29.361 1.00 94.19 262 PHE A CA 1
ATOM 2066 C C . PHE A 1 262 ? -14.553 6.376 30.185 1.00 94.19 262 PHE A C 1
ATOM 2068 O O . PHE A 1 262 ? -15.506 6.878 30.780 1.00 94.19 262 PHE A O 1
ATOM 2075 N N . ILE A 1 263 ? -14.277 5.069 30.267 1.00 95.88 263 ILE A N 1
ATOM 2076 C CA . ILE A 1 263 ? -15.101 4.125 31.034 1.00 95.88 263 ILE A CA 1
ATOM 2077 C C . ILE A 1 263 ? -15.089 4.479 32.526 1.00 95.88 263 ILE A C 1
ATOM 2079 O O . ILE A 1 263 ? -16.135 4.415 33.171 1.00 95.88 263 ILE A O 1
ATOM 2083 N N . ASP A 1 264 ? -13.945 4.888 33.081 1.00 96.44 264 ASP A N 1
ATOM 2084 C CA . ASP A 1 264 ? -13.864 5.292 34.489 1.00 96.44 264 ASP A CA 1
ATOM 2085 C C . ASP A 1 264 ? -14.702 6.546 34.779 1.00 96.44 264 ASP A C 1
ATOM 2087 O O . ASP A 1 264 ? -15.429 6.582 35.775 1.00 96.44 264 ASP A O 1
ATOM 2091 N N . ASP A 1 265 ? -14.650 7.558 33.909 1.00 95.69 265 ASP A N 1
ATOM 2092 C CA . ASP A 1 265 ? -15.468 8.768 34.045 1.00 95.69 265 ASP A CA 1
ATOM 2093 C C . ASP A 1 265 ? -16.971 8.461 33.922 1.00 95.69 265 ASP A C 1
ATOM 2095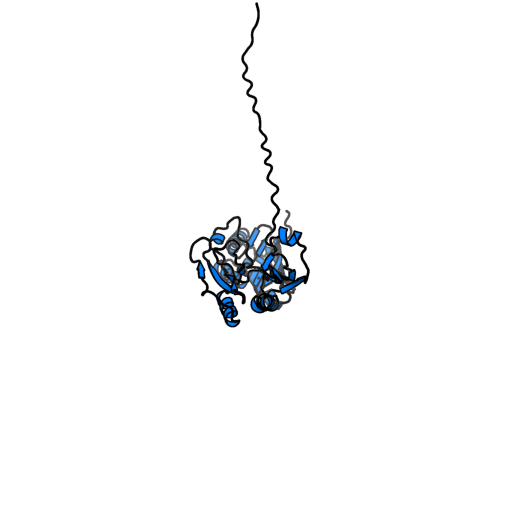 O O . ASP A 1 265 ? -17.765 8.907 34.757 1.00 95.69 265 ASP A O 1
ATOM 2099 N N . LEU A 1 266 ? -17.358 7.623 32.953 1.00 94.56 266 LEU A N 1
ATOM 2100 C CA . LEU A 1 266 ? -18.733 7.149 32.781 1.00 94.56 266 LEU A CA 1
ATOM 2101 C C . LEU A 1 266 ? -19.239 6.433 34.042 1.00 94.56 266 LEU A C 1
ATOM 2103 O O . LEU A 1 266 ? -20.283 6.788 34.592 1.00 94.56 266 LEU A O 1
ATOM 2107 N N . GLN A 1 267 ? -18.491 5.449 34.545 1.00 95.88 267 GLN A N 1
ATOM 2108 C CA . GLN A 1 267 ? -18.881 4.685 35.732 1.00 95.88 267 GLN A CA 1
ATOM 2109 C C . GLN A 1 267 ? -18.927 5.561 36.995 1.00 95.88 267 GLN A C 1
ATOM 2111 O O . GLN A 1 267 ? -19.792 5.364 37.851 1.00 95.88 267 GLN A O 1
ATOM 2116 N N . LYS A 1 268 ? -18.036 6.556 37.114 1.00 96.88 268 LYS A N 1
ATOM 2117 C CA . LYS A 1 268 ? -18.022 7.513 38.231 1.00 96.88 268 LYS A CA 1
ATOM 2118 C C . LYS A 1 268 ? -19.239 8.438 38.218 1.00 96.88 268 LYS A C 1
ATOM 2120 O O . LYS A 1 268 ? -19.789 8.720 39.282 1.00 96.88 268 LYS A O 1
ATOM 2125 N N . LYS A 1 269 ? -19.662 8.907 37.041 1.00 96.50 269 LYS A N 1
ATOM 2126 C CA . LYS A 1 269 ? -20.856 9.754 36.866 1.00 96.50 269 LYS A CA 1
ATOM 2127 C C . LYS A 1 269 ? -22.163 8.992 37.091 1.00 96.50 269 LYS A C 1
ATOM 2129 O O . LYS A 1 269 ? -23.163 9.604 37.457 1.00 96.50 269 LYS A O 1
ATOM 2134 N N . HIS A 1 270 ? -22.144 7.670 36.924 1.00 96.19 270 HIS A N 1
ATOM 2135 C CA . HIS A 1 270 ? -23.321 6.806 37.014 1.00 96.19 270 HIS A CA 1
ATOM 2136 C C . HIS A 1 270 ? -23.140 5.673 38.046 1.00 96.19 270 HIS A C 1
ATOM 2138 O O . HIS A 1 270 ? -23.126 4.490 37.691 1.00 96.19 270 HIS A O 1
ATOM 2144 N N . PRO A 1 271 ? -23.008 5.993 39.349 1.00 94.94 271 PRO A N 1
ATOM 2145 C CA . PRO A 1 271 ? -22.809 4.980 40.378 1.00 94.94 271 PRO A CA 1
ATOM 2146 C C . PRO A 1 271 ? -24.003 4.017 40.453 1.00 94.94 271 PRO A C 1
ATOM 2148 O O . PRO A 1 271 ? -25.158 4.426 40.533 1.00 94.94 271 PRO A O 1
ATOM 2151 N N . GLY A 1 272 ? -23.712 2.714 40.450 1.00 93.50 272 GLY A N 1
ATOM 2152 C CA . GLY A 1 272 ? -24.725 1.656 40.532 1.00 93.50 272 GLY A CA 1
ATOM 2153 C C . GLY A 1 272 ? -25.396 1.298 39.203 1.00 93.50 272 GLY A C 1
ATOM 2154 O O . GLY A 1 272 ? -26.171 0.343 39.173 1.00 93.50 272 GLY A O 1
ATOM 2155 N N . PHE A 1 273 ? -25.080 2.001 38.112 1.00 97.38 273 PHE A N 1
ATOM 2156 C CA . PHE A 1 273 ? -25.572 1.647 36.785 1.00 97.38 273 PHE A CA 1
ATOM 2157 C C . PHE A 1 273 ? -24.821 0.427 36.246 1.00 97.38 273 PHE A C 1
ATOM 2159 O O . PHE A 1 273 ? -23.638 0.221 36.534 1.00 97.38 273 PHE A O 1
ATOM 2166 N N . LYS A 1 274 ? -25.518 -0.395 35.460 1.00 96.12 274 LYS A N 1
ATOM 2167 C CA . LYS A 1 274 ? -24.967 -1.583 34.808 1.00 96.12 274 LYS A CA 1
ATOM 2168 C C . LYS A 1 274 ? -25.405 -1.627 33.353 1.00 96.12 274 LYS A C 1
ATOM 2170 O O . LYS A 1 274 ? -26.553 -1.320 33.042 1.00 96.12 274 LYS A O 1
ATOM 2175 N N . PHE A 1 275 ? -24.492 -2.061 32.493 1.00 96.88 275 PHE A N 1
ATOM 2176 C CA . PHE A 1 275 ? -24.823 -2.442 31.128 1.00 96.88 275 PHE A CA 1
ATOM 2177 C C . PHE A 1 275 ? -25.493 -3.817 31.113 1.00 96.88 275 PHE A C 1
ATOM 2179 O O . PHE A 1 275 ? -25.060 -4.740 31.805 1.00 96.88 275 PHE A O 1
ATOM 2186 N N . SER A 1 276 ? -26.542 -3.961 30.311 1.00 96.31 276 SER A N 1
ATOM 2187 C CA . SER A 1 276 ? -27.187 -5.243 30.019 1.00 96.31 276 SER A CA 1
ATOM 2188 C C . SER A 1 276 ? -27.760 -5.245 28.603 1.00 96.31 276 SER A C 1
ATOM 2190 O O . SER A 1 276 ? -27.927 -4.189 27.995 1.00 96.31 276 SER A O 1
ATOM 2192 N N . LEU A 1 277 ? -28.025 -6.434 28.059 1.00 97.25 277 LEU A N 1
ATOM 2193 C CA . LEU A 1 277 ? -28.651 -6.568 26.745 1.00 97.25 277 LEU A CA 1
ATOM 2194 C C . LEU A 1 277 ? -30.134 -6.196 26.832 1.00 97.25 277 LEU A C 1
ATOM 2196 O O . LEU A 1 277 ? -30.860 -6.738 27.662 1.00 97.25 277 LEU A O 1
ATOM 2200 N N . ALA A 1 278 ? -30.579 -5.315 25.941 1.00 96.62 278 ALA A N 1
ATOM 2201 C CA . ALA A 1 278 ? -31.991 -4.981 25.768 1.00 96.62 278 ALA A CA 1
ATOM 2202 C C . ALA A 1 278 ? -32.706 -5.981 24.839 1.00 96.62 278 ALA A C 1
ATOM 2204 O O . ALA A 1 278 ? -33.911 -6.196 24.954 1.00 96.62 278 ALA A O 1
ATOM 2205 N N . LYS A 1 279 ? -31.967 -6.592 23.903 1.00 96.06 279 LYS A N 1
ATOM 2206 C CA . LYS A 1 279 ? -32.450 -7.588 22.931 1.00 96.06 279 LYS A CA 1
ATOM 2207 C C . LYS A 1 279 ? -31.346 -8.612 22.626 1.00 96.06 279 LYS A C 1
ATOM 2209 O O . LYS A 1 279 ? -30.178 -8.328 22.906 1.00 96.06 279 LYS A O 1
ATOM 2214 N N . PRO A 1 280 ? -31.682 -9.780 22.043 1.00 97.00 280 PRO A N 1
ATOM 2215 C CA . PRO A 1 280 ? -30.679 -10.694 21.504 1.00 97.00 280 PRO A CA 1
ATOM 2216 C C . PRO A 1 280 ? -29.740 -9.993 20.516 1.00 97.00 280 PRO A C 1
ATOM 2218 O O . PRO A 1 280 ? -30.150 -9.080 19.799 1.00 97.00 280 PRO A O 1
ATOM 2221 N N . ILE A 1 281 ? -28.482 -10.432 20.491 1.00 97.50 281 ILE A N 1
ATOM 2222 C CA . ILE A 1 281 ? -27.485 -9.954 19.532 1.00 97.50 281 ILE A CA 1
ATOM 2223 C C . ILE A 1 281 ? -27.897 -10.422 18.137 1.00 97.50 281 ILE A C 1
ATOM 2225 O O . ILE A 1 281 ? -28.241 -11.586 17.940 1.00 97.50 281 ILE A O 1
ATOM 2229 N N . GLU A 1 282 ? -27.830 -9.523 17.162 1.00 97.44 282 GLU A N 1
ATOM 2230 C CA . GLU A 1 282 ? -27.994 -9.872 15.754 1.00 97.44 282 GLU A CA 1
ATOM 2231 C C . GLU A 1 282 ? -26.626 -9.903 15.076 1.00 97.44 282 GLU A C 1
ATOM 2233 O O . GLU A 1 282 ? -25.783 -9.047 15.338 1.00 97.44 282 GLU A O 1
ATOM 2238 N N . THR A 1 283 ? -26.383 -10.877 14.201 1.00 95.81 283 THR A N 1
ATOM 2239 C CA . THR A 1 283 ? -25.110 -10.976 13.479 1.00 95.81 283 THR A CA 1
ATOM 2240 C C . THR A 1 283 ? -25.256 -11.707 12.152 1.00 95.81 283 THR A C 1
ATOM 2242 O O . THR A 1 283 ? -26.025 -12.662 12.032 1.00 95.81 283 THR A O 1
ATOM 2245 N N . HIS A 1 284 ? -24.506 -11.253 11.154 1.00 91.81 284 HIS A N 1
ATOM 2246 C CA . HIS A 1 284 ? -24.312 -11.906 9.865 1.00 91.81 284 HIS A CA 1
ATOM 2247 C C . HIS A 1 284 ? -23.015 -11.384 9.232 1.00 91.81 284 HIS A C 1
ATOM 2249 O O . HIS A 1 284 ? -22.647 -10.235 9.438 1.00 91.81 284 HIS A O 1
ATOM 2255 N N . ASN A 1 285 ? -22.317 -12.196 8.433 1.00 89.62 285 ASN A N 1
ATOM 2256 C CA . ASN A 1 285 ? -21.151 -11.755 7.643 1.00 89.62 285 ASN A CA 1
ATOM 2257 C C . ASN A 1 285 ? -20.109 -10.921 8.427 1.00 89.62 285 ASN A C 1
ATOM 2259 O O . ASN A 1 285 ? -19.592 -9.941 7.900 1.00 89.62 285 ASN A O 1
ATOM 2263 N N . ASN A 1 286 ? -19.815 -11.290 9.680 1.00 92.44 286 ASN A N 1
ATOM 2264 C CA . ASN A 1 286 ? -18.908 -10.552 10.577 1.00 92.44 286 ASN A CA 1
ATOM 2265 C C . ASN A 1 286 ? -19.327 -9.099 10.888 1.00 92.44 286 ASN A C 1
ATOM 2267 O O . ASN A 1 286 ? -18.539 -8.322 11.425 1.00 92.44 286 ASN A O 1
ATOM 2271 N N . ILE A 1 287 ? -20.578 -8.751 10.603 1.00 95.81 287 ILE A N 1
ATOM 2272 C CA . ILE A 1 287 ? -21.261 -7.572 11.114 1.00 95.81 287 ILE A CA 1
ATOM 2273 C C . ILE A 1 287 ? -22.182 -8.012 12.239 1.00 95.81 287 ILE A C 1
ATOM 2275 O O . ILE A 1 287 ? -22.918 -8.990 12.109 1.00 95.81 287 ILE A O 1
ATOM 2279 N N . ALA A 1 288 ? -22.164 -7.276 13.341 1.00 97.25 288 ALA A N 1
ATOM 2280 C CA . ALA A 1 288 ? -23.052 -7.539 14.457 1.00 97.25 288 ALA A CA 1
ATOM 2281 C C . ALA A 1 288 ? -23.702 -6.261 14.969 1.00 97.25 288 ALA A C 1
ATOM 2283 O O . ALA A 1 288 ? -23.150 -5.169 14.846 1.00 97.25 288 ALA A O 1
ATOM 2284 N N . ARG A 1 289 ? -24.882 -6.417 15.560 1.00 97.94 289 ARG A N 1
ATOM 2285 C CA . ARG A 1 289 ? -25.639 -5.357 16.210 1.00 97.94 289 ARG A CA 1
ATOM 2286 C C . ARG A 1 289 ? -25.976 -5.783 17.632 1.00 97.94 289 ARG A C 1
ATOM 2288 O O . ARG A 1 289 ? -26.583 -6.835 17.844 1.00 97.94 289 ARG A O 1
ATOM 2295 N N . LEU A 1 290 ? -25.576 -4.961 18.597 1.00 97.94 290 LEU A N 1
ATOM 2296 C CA . LEU A 1 290 ? -25.864 -5.147 20.016 1.00 97.94 290 LEU A CA 1
ATOM 2297 C C . LEU A 1 290 ? -26.810 -4.046 20.474 1.00 97.94 290 LEU A C 1
ATOM 2299 O O . LEU A 1 290 ? -26.560 -2.875 20.222 1.00 97.94 290 LEU A O 1
ATOM 2303 N N . PHE A 1 291 ? -27.874 -4.425 21.171 1.00 98.06 291 PHE A N 1
ATOM 2304 C CA . PHE A 1 291 ? -28.808 -3.485 21.780 1.00 98.06 291 PHE A CA 1
ATOM 2305 C C . PHE A 1 291 ? -28.577 -3.492 23.280 1.00 98.06 291 PHE A C 1
ATOM 2307 O O . PHE A 1 291 ? -28.738 -4.536 23.921 1.00 98.06 291 PHE A O 1
ATOM 2314 N N . TRP A 1 292 ? -28.196 -2.353 23.840 1.00 97.94 292 TRP A N 1
ATOM 2315 C CA . TRP A 1 292 ? -27.844 -2.244 25.245 1.00 9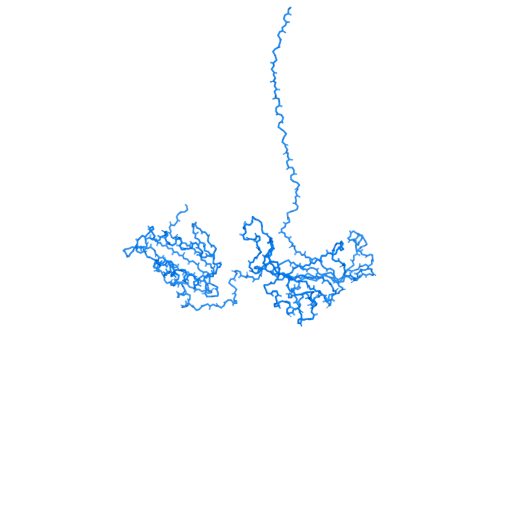7.94 292 TRP A CA 1
ATOM 2316 C C . TRP A 1 292 ? -28.772 -1.290 25.983 1.00 97.94 292 TRP A C 1
ATOM 2318 O O . TRP A 1 292 ? -29.380 -0.376 25.427 1.00 97.94 292 TRP A O 1
ATOM 2328 N N . GLN A 1 293 ? -28.854 -1.526 27.283 1.00 97.81 293 GLN A N 1
ATOM 2329 C CA . GLN A 1 293 ? -29.459 -0.626 28.246 1.00 97.81 293 GLN A CA 1
ATOM 2330 C C . GLN A 1 293 ? -28.481 -0.410 29.402 1.00 97.81 293 GLN A C 1
ATOM 2332 O O . GLN A 1 293 ? -27.734 -1.320 29.783 1.00 97.81 293 GLN A O 1
ATOM 2337 N N . PHE A 1 294 ? -28.461 0.809 29.925 1.00 97.56 294 PHE A N 1
ATOM 2338 C CA . PHE A 1 294 ? -27.554 1.271 30.959 1.00 97.56 294 PHE A CA 1
ATOM 2339 C C . PHE A 1 294 ? -28.344 2.005 32.044 1.00 97.56 294 PHE A C 1
ATOM 2341 O O . PHE A 1 294 ? -28.862 3.107 31.843 1.00 97.56 294 PHE A O 1
ATOM 2348 N N . GLY A 1 295 ? -28.443 1.380 33.214 1.00 97.38 295 GLY A N 1
ATOM 2349 C CA . GLY A 1 295 ? -29.275 1.880 34.304 1.00 97.38 295 GLY A CA 1
ATOM 2350 C C . GLY A 1 295 ? -29.059 1.134 35.619 1.00 97.38 295 GLY A C 1
ATOM 2351 O O . GLY A 1 295 ? -28.360 0.115 35.646 1.00 97.38 295 GLY A O 1
ATOM 2352 N N . PRO A 1 296 ? -29.621 1.636 36.732 1.00 96.88 296 PRO A N 1
ATOM 2353 C CA . PRO A 1 296 ? -29.665 0.908 37.993 1.00 96.88 296 PRO A CA 1
ATOM 2354 C C . PRO A 1 296 ? -30.584 -0.315 37.883 1.00 96.88 296 PRO A C 1
ATOM 2356 O O . PRO A 1 296 ? -31.442 -0.390 37.008 1.00 96.88 296 PRO A O 1
ATOM 2359 N N . GLU A 1 297 ? -30.468 -1.250 38.825 1.00 93.69 297 GLU A N 1
ATOM 2360 C CA . GLU A 1 297 ? -31.279 -2.479 38.848 1.00 93.69 297 GLU A CA 1
ATOM 2361 C C . GLU A 1 297 ? -32.795 -2.215 38.873 1.00 93.69 297 GLU A C 1
ATOM 2363 O O . GLU A 1 297 ? -33.563 -2.959 38.274 1.00 93.69 297 GLU A O 1
ATOM 2368 N N . SER A 1 298 ? -33.227 -1.117 39.499 1.00 96.19 298 SER A N 1
ATOM 2369 C CA . SER A 1 298 ? -34.636 -0.710 39.543 1.00 96.19 298 SER A CA 1
ATOM 2370 C C . SER A 1 298 ? -35.165 -0.115 38.235 1.00 96.19 298 SER A C 1
ATOM 2372 O O . SER A 1 298 ? -36.380 -0.035 38.062 1.00 96.19 298 SER A O 1
ATOM 2374 N N . LYS A 1 299 ? -34.283 0.346 37.339 1.00 96.75 299 LYS A N 1
ATOM 2375 C CA . LYS A 1 299 ? -34.640 0.982 36.064 1.00 96.75 299 LYS A CA 1
ATOM 2376 C C . LYS A 1 299 ? -33.513 0.815 35.029 1.00 96.75 299 LYS A C 1
ATOM 2378 O O . LYS A 1 299 ? -32.811 1.783 34.713 1.00 96.75 299 LYS A O 1
ATOM 2383 N N . PRO A 1 300 ? -33.284 -0.410 34.527 1.00 95.56 300 PRO A N 1
ATOM 2384 C CA . PRO A 1 300 ? -32.124 -0.717 33.690 1.00 95.56 300 PRO A CA 1
ATOM 2385 C C . PRO A 1 300 ? -32.149 -0.013 32.324 1.00 95.56 300 PRO A C 1
ATOM 2387 O O . PRO A 1 300 ? -31.097 0.185 31.728 1.00 95.56 300 PRO A O 1
ATOM 2390 N N . ASP A 1 301 ? -33.320 0.430 31.868 1.00 96.75 301 ASP A N 1
ATOM 2391 C CA . ASP A 1 301 ? -33.575 1.162 30.623 1.00 96.75 301 ASP A CA 1
ATOM 2392 C C . ASP A 1 301 ? -33.445 2.691 30.763 1.00 96.75 301 ASP A C 1
ATOM 2394 O O . ASP A 1 301 ? -33.986 3.447 29.960 1.00 96.75 301 ASP A O 1
ATOM 2398 N N . THR A 1 302 ? -32.732 3.175 31.788 1.00 96.94 302 THR A N 1
ATOM 2399 C CA . THR A 1 302 ? -32.549 4.622 32.017 1.00 96.94 302 THR A CA 1
ATOM 2400 C C . THR A 1 302 ? -31.869 5.315 30.834 1.00 96.94 302 THR A C 1
ATOM 2402 O O . THR A 1 302 ? -32.268 6.418 30.462 1.00 96.94 302 THR A O 1
ATOM 2405 N N . ILE A 1 303 ? -30.859 4.673 30.247 1.00 96.44 303 ILE A N 1
ATOM 2406 C CA . ILE A 1 303 ? -30.236 5.056 28.979 1.00 96.44 303 ILE A CA 1
ATOM 2407 C C . ILE A 1 303 ? -30.242 3.808 28.100 1.00 96.44 303 ILE A C 1
ATOM 2409 O O . ILE A 1 303 ? -29.968 2.709 28.579 1.00 96.44 303 ILE A O 1
ATOM 2413 N N . THR A 1 304 ? -30.563 3.963 26.824 1.00 97.88 304 THR A N 1
ATOM 2414 C CA . THR A 1 304 ? -30.602 2.865 25.854 1.00 97.88 304 THR A CA 1
ATOM 2415 C C . THR A 1 304 ? -29.823 3.247 24.610 1.00 97.88 304 THR A C 1
ATOM 2417 O O . THR A 1 304 ? -29.568 4.428 24.357 1.00 97.88 304 THR A O 1
ATOM 2420 N N . GLY A 1 305 ? -29.401 2.244 23.857 1.00 97.38 305 GLY A N 1
ATOM 2421 C CA . GLY A 1 305 ? -28.693 2.458 22.615 1.00 97.38 305 GLY A CA 1
ATOM 2422 C C . GLY A 1 305 ? -28.454 1.170 21.853 1.00 97.38 305 GLY A C 1
ATOM 2423 O O . GLY A 1 305 ? -28.848 0.068 22.260 1.00 97.38 305 GLY A O 1
ATOM 2424 N N . GLN A 1 306 ? -27.793 1.330 20.719 1.00 97.31 306 GLN A N 1
ATOM 2425 C CA . GLN A 1 306 ? -27.375 0.231 19.876 1.00 97.31 306 GLN A CA 1
ATOM 2426 C C . GLN A 1 306 ? -25.987 0.492 19.309 1.00 97.31 306 GLN A C 1
ATOM 2428 O O . GLN A 1 306 ? -25.661 1.606 18.905 1.00 97.31 306 GLN A O 1
ATOM 2433 N N . ASP A 1 307 ? -25.220 -0.578 19.190 1.00 98.12 307 ASP A N 1
ATOM 2434 C CA . ASP A 1 307 ? -23.881 -0.547 18.632 1.00 98.12 307 ASP A CA 1
ATOM 2435 C C . ASP A 1 307 ? -23.823 -1.449 17.402 1.00 98.12 307 ASP A C 1
ATOM 2437 O O . ASP A 1 307 ? -24.408 -2.538 17.388 1.00 98.12 307 ASP A O 1
ATOM 2441 N N . VAL A 1 308 ? -23.102 -1.009 16.374 1.00 98.25 308 VAL A N 1
ATOM 2442 C CA . VAL A 1 308 ? -22.785 -1.802 15.183 1.00 98.25 308 VAL A CA 1
ATOM 2443 C C . VAL A 1 308 ? -21.294 -2.110 15.178 1.00 98.25 308 VAL A C 1
ATOM 2445 O O . VAL A 1 308 ? -20.463 -1.212 15.308 1.00 98.25 308 VAL A O 1
ATOM 2448 N N . PHE A 1 309 ? -20.958 -3.381 14.989 1.00 98.00 309 PHE A N 1
ATOM 2449 C CA . PHE A 1 309 ? -19.594 -3.893 15.026 1.00 98.00 309 PHE A CA 1
ATOM 2450 C C . PHE A 1 309 ? -19.213 -4.460 13.667 1.00 98.00 309 PHE A C 1
ATOM 2452 O O . PHE A 1 309 ? -19.957 -5.268 13.112 1.00 98.00 309 PHE A O 1
ATOM 2459 N N . ALA A 1 310 ? -18.033 -4.092 13.177 1.00 96.00 310 ALA A N 1
ATOM 2460 C CA . ALA A 1 310 ? -17.353 -4.795 12.098 1.00 96.00 310 ALA A CA 1
ATOM 2461 C C . ALA A 1 310 ? -16.209 -5.624 12.687 1.00 96.00 310 ALA A C 1
ATOM 2463 O O . ALA A 1 310 ? -15.359 -5.098 13.415 1.00 96.00 310 ALA A O 1
ATOM 2464 N N . ILE A 1 311 ? -16.215 -6.923 12.396 1.00 94.56 311 ILE A N 1
ATOM 2465 C CA . ILE A 1 311 ? -15.299 -7.904 12.975 1.00 94.56 311 ILE A CA 1
ATOM 2466 C C . ILE A 1 311 ? -14.344 -8.410 11.891 1.00 94.56 311 ILE A C 1
ATOM 2468 O O . ILE A 1 311 ? -14.752 -8.818 10.805 1.00 94.56 311 ILE A O 1
ATOM 2472 N N . GLU A 1 312 ? -13.059 -8.422 12.211 1.00 87.81 312 GLU A N 1
ATOM 2473 C CA . GLU A 1 312 ? -11.981 -8.883 11.348 1.00 87.81 312 GLU A CA 1
ATOM 2474 C C . GLU A 1 312 ? -11.028 -9.756 12.167 1.00 87.81 312 GLU A C 1
ATOM 2476 O O . GLU A 1 312 ? -10.669 -9.414 13.293 1.00 87.81 312 GLU A O 1
ATOM 2481 N N . ASN A 1 313 ? -10.628 -10.912 11.626 1.00 84.69 313 ASN A N 1
ATOM 2482 C CA . ASN A 1 313 ? -9.681 -11.823 12.284 1.00 84.69 313 ASN A CA 1
ATOM 2483 C C . ASN A 1 313 ? -10.041 -12.139 13.754 1.00 84.69 313 ASN A C 1
ATOM 2485 O O . ASN A 1 313 ? -9.181 -12.163 14.635 1.00 84.69 313 ASN A O 1
ATOM 2489 N N . ASN A 1 314 ? -11.329 -12.400 14.008 1.00 90.75 314 ASN A N 1
ATOM 2490 C CA . ASN A 1 314 ? -11.923 -12.682 15.323 1.00 90.75 314 ASN A CA 1
ATOM 2491 C C . ASN A 1 314 ? -11.923 -11.526 16.339 1.00 90.75 314 ASN A C 1
ATOM 2493 O O . ASN A 1 314 ? -12.181 -11.760 17.521 1.00 90.75 314 ASN A O 1
ATOM 2497 N N . LYS A 1 315 ? -11.659 -10.289 15.904 1.00 95.81 315 LYS A N 1
ATOM 2498 C CA . LYS A 1 315 ? -11.651 -9.092 16.753 1.00 95.81 315 LYS A CA 1
ATOM 2499 C C . LYS A 1 315 ? -12.445 -7.950 16.132 1.00 95.81 315 LYS A C 1
ATOM 2501 O O . LYS A 1 315 ? -12.616 -7.869 14.924 1.00 95.81 315 LYS A O 1
ATOM 2506 N N . ILE A 1 316 ? -12.929 -7.042 16.965 1.00 97.38 316 ILE A N 1
ATOM 2507 C CA . ILE A 1 316 ? -13.658 -5.849 16.539 1.00 97.38 316 ILE A CA 1
ATOM 2508 C C . ILE A 1 316 ? -12.658 -4.862 15.925 1.00 97.38 316 ILE A C 1
ATOM 2510 O O . ILE A 1 316 ? -11.749 -4.392 16.611 1.00 97.38 316 ILE A O 1
ATOM 2514 N N . LYS A 1 317 ? -12.852 -4.553 14.641 1.00 95.62 317 LYS A N 1
ATOM 2515 C CA . LYS A 1 317 ? -12.081 -3.577 13.858 1.00 95.62 317 LYS A CA 1
ATOM 2516 C C . LYS A 1 317 ? -12.771 -2.220 13.796 1.00 95.62 317 LYS A C 1
ATOM 2518 O O . LYS A 1 317 ? -12.116 -1.181 13.728 1.00 95.62 317 LYS A O 1
ATOM 2523 N N . SER A 1 318 ? -14.100 -2.200 13.825 1.00 96.69 318 SER A N 1
ATOM 2524 C CA . SER A 1 318 ? -14.857 -0.951 13.909 1.00 96.69 318 SER A CA 1
ATOM 2525 C C . SER A 1 318 ? -16.070 -1.093 14.812 1.00 96.69 318 SER A C 1
ATOM 2527 O O . SER A 1 318 ? -16.730 -2.132 14.818 1.00 96.69 318 SER A O 1
ATOM 2529 N N . LEU A 1 319 ? -16.344 -0.038 15.570 1.00 97.94 319 LEU A N 1
ATOM 2530 C CA . LEU A 1 319 ? -17.456 0.082 16.503 1.00 97.94 319 LEU A CA 1
ATOM 2531 C C . LEU A 1 319 ? -18.150 1.423 16.269 1.00 97.94 319 LEU A C 1
ATOM 2533 O O . LEU A 1 319 ? -17.525 2.473 16.397 1.00 97.94 319 LEU A O 1
ATOM 2537 N N . TYR A 1 320 ? -19.438 1.378 15.947 1.00 97.88 320 TYR A N 1
ATOM 2538 C CA . TYR A 1 320 ? -20.287 2.549 15.750 1.00 97.88 320 TYR A CA 1
ATOM 2539 C C . TYR A 1 320 ? -21.384 2.555 16.806 1.00 97.88 320 TYR A C 1
ATOM 2541 O O . TYR A 1 320 ? -22.217 1.649 16.824 1.00 97.88 320 TYR A O 1
ATOM 2549 N N . ILE A 1 321 ? -21.377 3.561 17.672 1.00 97.44 321 ILE A N 1
ATOM 2550 C CA . ILE A 1 321 ? -22.243 3.654 18.847 1.00 97.44 321 ILE A CA 1
ATOM 2551 C C . ILE A 1 321 ? -23.382 4.632 18.560 1.00 97.44 321 ILE A C 1
ATOM 2553 O O . ILE A 1 321 ? -23.170 5.739 18.061 1.00 97.44 321 ILE A O 1
ATOM 2557 N N . PHE A 1 322 ? -24.605 4.232 18.897 1.00 97.12 322 PHE A N 1
ATOM 2558 C CA . PHE A 1 322 ? -25.797 5.069 18.847 1.00 97.12 322 PHE A CA 1
ATOM 2559 C C . PHE A 1 322 ? -26.472 5.055 20.214 1.00 97.12 322 PHE A C 1
ATOM 2561 O O . PHE A 1 322 ? -26.734 3.993 20.771 1.00 97.12 322 PHE A O 1
ATOM 2568 N N . ILE A 1 323 ? -26.802 6.235 20.734 1.00 96.38 323 ILE A N 1
ATOM 2569 C CA . ILE A 1 323 ? -27.558 6.378 21.983 1.00 96.38 323 ILE A CA 1
ATOM 2570 C C . ILE A 1 323 ? -28.961 6.864 21.625 1.00 96.38 323 ILE A C 1
ATOM 2572 O O . ILE A 1 323 ? -29.125 7.867 20.922 1.00 96.38 323 ILE A O 1
ATOM 2576 N N . ASP A 1 324 ? -29.973 6.153 22.108 1.00 95.44 324 ASP A N 1
ATOM 2577 C CA . ASP A 1 324 ? -31.367 6.464 21.833 1.00 95.44 324 ASP A CA 1
ATOM 2578 C C . ASP A 1 324 ? -31.782 7.765 22.533 1.00 95.44 324 ASP A C 1
ATOM 2580 O O . ASP A 1 324 ? -31.398 8.061 23.666 1.00 95.44 324 ASP A O 1
ATOM 2584 N N . GLY A 1 325 ? -32.588 8.577 21.845 1.00 89.56 325 GLY A N 1
ATOM 2585 C CA . GLY A 1 325 ? -33.109 9.831 22.397 1.00 89.56 325 GLY A CA 1
ATOM 2586 C C . GLY A 1 325 ? -32.114 10.998 22.443 1.00 89.56 325 GLY A C 1
ATOM 2587 O O . GLY A 1 325 ? -32.481 12.072 22.927 1.00 89.56 325 GLY A O 1
ATOM 2588 N N . LEU A 1 326 ? -30.899 10.839 21.902 1.00 86.19 326 LEU A N 1
ATOM 2589 C CA . LEU A 1 326 ? -29.966 11.946 21.682 1.00 86.19 326 LEU A CA 1
ATOM 2590 C C . LEU A 1 326 ? -30.597 13.012 20.777 1.00 86.19 326 LEU A C 1
ATOM 2592 O O . LEU A 1 326 ? -30.836 12.787 19.589 1.00 86.19 326 LEU A O 1
ATOM 2596 N N . LYS A 1 327 ? -30.843 14.201 21.331 1.00 71.19 327 LYS A N 1
ATOM 2597 C CA . LYS A 1 327 ? -31.165 15.396 20.545 1.00 71.19 327 LYS A CA 1
ATOM 2598 C C . LYS A 1 327 ? -29.863 16.131 20.244 1.00 71.19 327 LYS A C 1
ATOM 2600 O O . LYS A 1 327 ? -29.082 16.370 21.162 1.00 71.19 327 LYS A O 1
ATOM 2605 N N . LYS A 1 328 ? -29.642 16.434 18.965 1.00 53.41 328 LYS A N 1
ATOM 2606 C CA . LYS A 1 328 ? -28.561 17.321 18.523 1.00 53.41 328 LYS A CA 1
ATOM 2607 C C . LYS A 1 328 ? -28.845 18.760 18.929 1.00 53.41 328 LYS A C 1
ATOM 2609 O O . LYS A 1 328 ? -30.040 19.134 18.928 1.00 53.41 328 LYS A O 1
#

Secondary structure (DSSP, 8-state):
-----------------------------S--EEEEEES-HHHHHHIIIIIT--EEEEEE--BPPPHHHHHHTTPPTT-EEEEEEEEE-TTS-EEEEEEEE-SS---SPPPTTSTT---EEEE-S-HHHHHHHHHHTT-EE-SSPEE--SSTTTT-EEEEEE-TTS-EEEEEE-TT--GGGGG--SS-----TTTT---S--TTSPPPPHHHHHHHHHHHHHHHT---HHHHHHHHHHHEEEEEEEEETTEEEESSTTHHHHHHHHHHHSTT-EEEESSPPEEETTEEEEEEEEE-TT-TTSEEEEEEEEEETTEEEEEEEEETT---